Protein AF-A0A957RTG7-F1 (afdb_monomer_lite)

Secondary structure (DSSP, 8-state):
---HHHHHHHHHHHHHHHHHHHHHHHHHHHHHHHHHTTEEE-S-HHHHHHHHHHHHHHHHTEEE-SS-EEETT-BGGGHHHHHHHHHHH-HHHHHHHHHHHHHHHHHTTT---SB--SSTT--PPPPHHHHHHHHHHHHHHHHHHHHHS---HHHHHHHHHHHHHHHHHHHHHHHH-GGGGGSHHHHHHHHHHHHHHHHHHHHTT-HHHHHHHHHHHHHTTSSPPPPPPP-STTHHHHHTEE--SSSSSEESSHHHHHHHHHHIIIIII-EEE-SS-EEE-----TT---EEEEEEEEETTEEEEEEE-SS-EEESS--B-SS-EEE-SEEEEEEE-SS-EEEEEEEEEEETTEEEEEEE-PPPPP--

Foldseek 3Di:
DPDPVVVVVVVVVVVVVVVVVVVVVVVVVVVVLQLQFFQKFFLAPLLSVLLSLLSVVLVVQWDAAPLWIAGVQQFLLLLLLSLLSCLFRPNVNNLRSLLSLLVLLLVQLQQAARGRDRDPPPRDRHDPVSLLVNLLSSLVSVLVSVFFAPDDLVSLVSRLSSLCSSLVVLVVCCVPPVVVLVPLVSLLSSLSSLCSSLSSCVVNVNNPSNVVSPVSSCVSPHDHDPPDAQPLVPLCVQQQWDQDDVHRTDHPDSSSSSSSSSSCVCAQQVWGCNPVAIETEGDHDPPTQKMKTGQGDNHPPDTKIWIGNNQEIEICDDHDYPGHYDHAVDWDWDQDDPPTDFTKIWGWHDDPPDIDIDIHTDNHDDDD

Sequence (368 aa):
TVSDVGEQMAWNTFLSLRDVEQMFDVSTRNWERRLHAGRLWTPDPAFNLAVEQARLAAIRHTQRLRTGTAPSDRRVERIPALVDVWDSLDPVQSRNLLAHLRRVAEATEGRLPAVLPAFPGSVEGGSNDDLLGGSTLYLHALLAHVSRHRTTDDLLAEHMPGVRACADALVHLRATQPARLADGAVAARLAQAMSDAAQIAARAGDAVNAARWESEAAYLGGPPAPPSPFDLLRWERASGWEVGSERPYRFADDWQGMRLAGAALWQGVGLVDLGDRIAVEPAWPQAWSWWALLGAALTEMRFLSLVWDGRTLHTTRPVTSSLPVQVHKRIQLLHIGEFDFNPVFEMISESGDSSETVRFQPEFQQSS

Structure (mmCIF, N/CA/C/O backbone):
data_AF-A0A957RTG7-F1
#
_entry.id   AF-A0A957RTG7-F1
#
loop_
_atom_site.group_PDB
_atom_site.id
_atom_site.type_symbol
_atom_site.label_atom_id
_atom_site.label_alt_id
_atom_site.label_comp_id
_atom_site.label_asym_id
_atom_site.label_entity_id
_atom_site.label_seq_id
_atom_site.pdbx_PDB_ins_code
_atom_site.Cartn_x
_atom_site.Cartn_y
_atom_site.Cartn_z
_atom_site.occupancy
_atom_site.B_iso_or_equiv
_atom_site.auth_seq_id
_atom_site.auth_comp_id
_atom_site.auth_asym_id
_atom_site.auth_atom_id
_atom_site.pdbx_PDB_model_num
ATOM 1 N N . THR A 1 1 ? 11.367 61.104 19.741 1.00 48.50 1 THR A N 1
ATOM 2 C CA . THR A 1 1 ? 11.507 60.533 18.388 1.00 48.50 1 THR A CA 1
ATOM 3 C C . THR A 1 1 ? 11.747 59.050 18.541 1.00 48.50 1 THR A C 1
ATOM 5 O O . THR A 1 1 ? 12.846 58.645 18.896 1.00 48.50 1 THR A O 1
ATOM 8 N N . VAL A 1 2 ? 10.688 58.249 18.411 1.00 47.53 2 VAL A N 1
ATOM 9 C CA . VAL A 1 2 ? 10.830 56.792 18.280 1.00 47.53 2 VAL A CA 1
ATOM 10 C C . VAL A 1 2 ? 11.463 56.559 16.909 1.00 47.53 2 VAL A C 1
ATOM 12 O O . VAL A 1 2 ? 11.069 57.200 15.940 1.00 47.53 2 VAL A O 1
ATOM 15 N N . SER A 1 3 ? 12.537 55.777 16.861 1.00 49.56 3 SER A N 1
ATOM 16 C CA . SER A 1 3 ? 13.264 55.502 15.622 1.00 49.56 3 SER A CA 1
ATOM 17 C C . SER A 1 3 ? 12.426 54.573 14.745 1.00 49.56 3 SER A C 1
ATOM 19 O O . SER A 1 3 ? 12.149 53.451 15.171 1.00 49.56 3 SER A O 1
ATOM 21 N N . ASP A 1 4 ? 12.092 55.004 13.524 1.00 54.31 4 ASP A N 1
ATOM 22 C CA . ASP A 1 4 ? 11.408 54.185 12.506 1.00 54.31 4 ASP A CA 1
ATOM 23 C C . ASP A 1 4 ? 12.113 52.831 12.284 1.00 54.31 4 ASP A C 1
ATOM 25 O O . ASP A 1 4 ? 11.476 51.820 12.001 1.00 54.31 4 ASP A O 1
ATOM 29 N N . VAL A 1 5 ? 13.436 52.776 12.489 1.00 54.44 5 VAL A N 1
ATOM 30 C CA . VAL A 1 5 ? 14.241 51.547 12.384 1.00 54.44 5 VAL A CA 1
ATOM 31 C C . VAL A 1 5 ? 13.983 50.591 13.556 1.00 54.44 5 VAL A C 1
ATOM 33 O O . VAL A 1 5 ? 13.950 49.376 13.369 1.00 54.44 5 VAL A O 1
ATOM 36 N N . GLY A 1 6 ? 13.777 51.120 14.766 1.00 47.44 6 GLY A N 1
ATOM 37 C CA . GLY A 1 6 ? 13.452 50.317 15.950 1.00 47.44 6 GLY A CA 1
ATOM 38 C C . GLY A 1 6 ? 12.045 49.726 15.879 1.00 47.44 6 GLY A C 1
ATOM 39 O O . GLY A 1 6 ? 11.841 48.573 16.254 1.00 47.44 6 GLY A O 1
ATOM 40 N N . GLU A 1 7 ? 11.096 50.481 15.324 1.00 54.41 7 GLU A N 1
ATOM 41 C CA . GLU A 1 7 ? 9.735 50.004 15.080 1.00 54.41 7 GLU A CA 1
ATOM 42 C C . GLU A 1 7 ? 9.714 48.936 13.972 1.00 54.41 7 GLU A C 1
ATOM 44 O O . GLU A 1 7 ? 9.143 47.864 14.164 1.00 54.41 7 GLU A O 1
ATOM 49 N N . GLN A 1 8 ? 10.442 49.140 12.867 1.00 52.44 8 GLN A N 1
ATOM 50 C CA . GLN A 1 8 ? 10.591 48.132 11.807 1.00 52.44 8 GLN A CA 1
ATOM 51 C C . GLN A 1 8 ? 11.283 46.843 12.285 1.00 52.44 8 GLN A C 1
ATOM 53 O O . GLN A 1 8 ? 10.873 45.749 11.894 1.00 52.44 8 GLN A O 1
ATOM 58 N N . MET A 1 9 ? 12.300 46.925 13.151 1.00 51.53 9 MET A N 1
ATOM 59 C CA . MET A 1 9 ? 12.938 45.731 13.725 1.00 51.53 9 MET A CA 1
ATOM 60 C C . MET A 1 9 ? 12.027 44.983 14.705 1.00 51.53 9 MET A C 1
ATOM 62 O O . MET A 1 9 ? 12.006 43.750 14.690 1.00 51.53 9 MET A O 1
ATOM 66 N N . ALA A 1 10 ? 11.244 45.698 15.515 1.00 56.34 10 ALA A N 1
ATOM 67 C CA . ALA A 1 10 ? 10.248 45.087 16.393 1.00 56.34 10 ALA A CA 1
ATOM 68 C C . ALA A 1 10 ? 9.138 44.392 15.586 1.00 56.34 10 ALA A C 1
ATOM 70 O O . ALA A 1 10 ? 8.776 43.260 15.902 1.00 56.34 10 ALA A O 1
ATOM 71 N N . TRP A 1 11 ? 8.673 45.005 14.491 1.00 53.19 11 TRP A N 1
ATOM 72 C CA . TRP A 1 11 ? 7.710 44.396 13.569 1.00 53.19 11 TRP A CA 1
ATOM 73 C C . TRP A 1 11 ? 8.267 43.164 12.851 1.00 53.19 11 TRP A C 1
ATOM 75 O O . TRP A 1 11 ? 7.588 42.143 12.801 1.00 53.19 11 TRP A O 1
ATOM 85 N N . ASN A 1 12 ? 9.509 43.198 12.361 1.00 51.62 12 ASN A N 1
ATOM 86 C CA . ASN A 1 12 ? 10.142 42.025 11.743 1.00 51.62 12 ASN A CA 1
ATOM 87 C C . ASN A 1 12 ? 10.356 40.880 12.750 1.00 51.62 12 ASN A C 1
ATOM 89 O O . ASN A 1 12 ? 10.186 39.706 12.416 1.00 51.62 12 ASN A O 1
ATOM 93 N N . THR A 1 13 ? 10.673 41.207 14.004 1.00 60.81 13 THR A N 1
ATOM 94 C CA . THR A 1 13 ? 10.805 40.215 15.083 1.00 60.81 13 THR A CA 1
ATOM 95 C C . THR A 1 13 ? 9.443 39.623 15.453 1.00 60.81 13 THR A C 1
ATOM 97 O O . THR A 1 13 ? 9.312 38.412 15.575 1.00 60.81 13 THR A O 1
ATOM 100 N N . PHE A 1 14 ? 8.399 40.446 15.547 1.00 54.72 14 PHE A N 1
ATOM 101 C CA . PHE A 1 14 ? 7.033 39.988 15.801 1.00 54.72 14 PHE A CA 1
ATOM 102 C C . PHE A 1 14 ? 6.485 39.110 14.665 1.00 54.72 14 PHE A C 1
ATOM 104 O O . PHE A 1 14 ? 5.896 38.063 14.924 1.00 54.72 14 PHE A O 1
ATOM 111 N N . LEU A 1 15 ? 6.716 39.495 13.405 1.00 55.25 15 LEU A N 1
ATOM 112 C CA . LEU A 1 15 ? 6.311 38.703 12.242 1.00 55.25 15 LEU A CA 1
ATOM 113 C C . LEU A 1 15 ? 7.056 37.367 12.183 1.00 55.25 15 LEU A C 1
ATOM 115 O O . LEU A 1 15 ? 6.416 36.340 12.002 1.00 55.25 15 LEU A O 1
ATOM 119 N N . SER A 1 16 ? 8.371 37.354 12.426 1.00 57.84 16 SER A N 1
ATOM 120 C CA . SER A 1 16 ? 9.136 36.099 12.470 1.00 57.84 16 SER A CA 1
ATOM 121 C C . SER A 1 16 ? 8.720 35.181 13.624 1.00 57.84 16 SER A C 1
ATOM 123 O O . SER A 1 16 ? 8.632 33.976 13.419 1.00 57.84 16 SER A O 1
ATOM 125 N N . LEU A 1 17 ? 8.394 35.717 14.807 1.00 64.75 17 LEU A N 1
ATOM 126 C CA . LEU A 1 17 ? 7.860 34.925 15.922 1.00 64.75 17 LEU A CA 1
ATOM 127 C C . LEU A 1 17 ? 6.485 34.334 15.595 1.00 64.75 17 LEU A C 1
ATOM 129 O O . LEU A 1 17 ? 6.271 33.146 15.818 1.00 64.75 17 LEU A O 1
ATOM 133 N N . ARG A 1 18 ? 5.588 35.123 14.994 1.00 63.25 18 ARG A N 1
ATOM 134 C CA . ARG A 1 18 ? 4.274 34.642 14.550 1.00 63.25 18 ARG A CA 1
ATOM 135 C C . ARG A 1 18 ? 4.393 33.575 13.461 1.00 63.25 18 ARG A C 1
ATOM 137 O O . ARG A 1 18 ? 3.649 32.600 13.482 1.00 63.25 18 ARG A O 1
ATOM 144 N N . ASP A 1 19 ? 5.326 33.738 12.527 1.00 66.00 19 ASP A N 1
ATOM 145 C CA . ASP A 1 19 ? 5.587 32.747 11.482 1.00 66.00 19 ASP A CA 1
ATOM 146 C C . ASP A 1 19 ? 6.160 31.452 12.083 1.00 66.00 19 ASP A C 1
ATOM 148 O O . ASP A 1 19 ? 5.764 3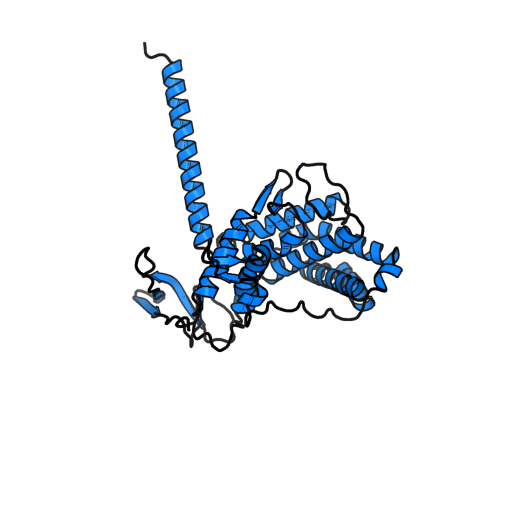0.360 11.676 1.00 66.00 19 ASP A O 1
ATOM 152 N N . VAL A 1 20 ? 7.034 31.549 13.094 1.00 69.25 20 VAL A N 1
ATOM 153 C CA . VAL A 1 20 ? 7.561 30.393 13.840 1.00 69.25 20 VAL A CA 1
ATOM 154 C C . VAL A 1 20 ? 6.456 29.683 14.624 1.00 69.25 20 VAL A C 1
ATOM 156 O O . VAL A 1 20 ? 6.368 28.460 14.544 1.00 69.25 20 VAL A O 1
ATOM 159 N N . GLU A 1 21 ? 5.591 30.412 15.330 1.00 68.19 21 GLU A N 1
ATOM 160 C CA . GLU A 1 21 ? 4.429 29.846 16.031 1.00 68.19 21 GLU A CA 1
ATOM 161 C C . GLU A 1 21 ? 3.469 29.171 15.050 1.00 68.19 21 GLU A C 1
ATOM 163 O O . GLU A 1 21 ? 3.080 28.024 15.250 1.00 68.19 21 GLU A O 1
ATOM 168 N N . GLN A 1 22 ? 3.161 29.817 13.923 1.00 64.81 22 GLN A N 1
ATOM 169 C CA . GLN A 1 22 ? 2.310 29.232 12.893 1.00 64.81 22 GLN A CA 1
ATOM 170 C C . GLN A 1 22 ? 2.936 27.964 12.294 1.00 64.81 22 GLN A C 1
ATOM 172 O O . GLN A 1 22 ? 2.234 26.973 12.079 1.00 64.81 22 GLN A O 1
ATOM 177 N N . MET A 1 23 ? 4.247 27.961 12.036 1.00 63.00 23 MET A N 1
ATOM 178 C CA . MET A 1 23 ? 4.965 26.768 11.580 1.00 63.00 23 MET A CA 1
ATOM 179 C C . MET A 1 23 ? 4.962 25.663 12.639 1.00 63.00 23 MET A C 1
ATOM 181 O O . MET A 1 23 ? 4.784 24.494 12.287 1.00 63.00 23 MET A O 1
ATOM 185 N N . PHE A 1 24 ? 5.115 26.013 13.916 1.00 68.19 24 PHE A N 1
ATOM 186 C CA . PHE A 1 24 ? 5.046 25.073 15.028 1.00 68.19 24 PHE A CA 1
ATOM 187 C C . PHE A 1 24 ? 3.646 24.463 15.155 1.00 68.19 24 PHE A C 1
ATOM 189 O O . PHE A 1 24 ? 3.519 23.244 15.146 1.00 68.19 24 PHE A O 1
ATOM 196 N N . ASP A 1 25 ? 2.587 25.269 15.139 1.00 72.50 25 ASP A N 1
ATOM 197 C CA . ASP A 1 25 ? 1.198 24.802 15.206 1.00 72.50 25 ASP A CA 1
ATOM 198 C C . ASP A 1 25 ? 0.808 23.939 14.006 1.00 72.50 25 ASP A C 1
ATOM 200 O O . ASP A 1 25 ? 0.036 22.981 14.121 1.00 72.50 25 ASP A O 1
ATOM 204 N N . VAL A 1 26 ? 1.303 24.276 12.813 1.00 73.19 26 VAL A N 1
ATOM 205 C CA . VAL A 1 26 ? 1.131 23.438 11.621 1.00 73.19 26 VAL A CA 1
ATOM 206 C C . VAL A 1 26 ? 1.888 22.120 11.787 1.00 73.19 26 VAL A C 1
ATOM 208 O O . VAL A 1 26 ? 1.340 21.067 11.466 1.00 73.19 26 VAL A O 1
ATOM 211 N N . SER A 1 27 ? 3.113 22.151 12.316 1.00 70.38 27 SER A N 1
ATOM 212 C CA . SER A 1 27 ? 3.910 20.953 12.592 1.00 70.38 27 SER A CA 1
ATOM 213 C C . SER A 1 27 ? 3.219 20.038 13.604 1.00 70.38 27 SER A C 1
ATOM 215 O O . SER A 1 27 ? 3.009 18.863 13.308 1.00 70.38 27 SER A O 1
ATOM 217 N N . THR A 1 28 ? 2.783 20.577 14.743 1.00 74.06 28 THR A N 1
ATOM 218 C CA . THR A 1 28 ? 2.097 19.837 15.809 1.00 74.06 28 THR A CA 1
ATOM 219 C C . THR A 1 28 ? 0.814 19.197 15.295 1.00 74.06 28 THR A C 1
ATOM 221 O O . THR A 1 28 ? 0.655 17.985 15.410 1.00 74.06 28 THR A O 1
ATOM 224 N N . ARG A 1 29 ? -0.050 19.951 14.600 1.00 74.00 29 ARG A N 1
ATOM 225 C CA . ARG A 1 29 ? -1.284 19.396 14.011 1.00 74.00 29 ARG A CA 1
ATOM 226 C C . ARG A 1 29 ? -1.012 18.323 12.959 1.00 74.00 29 ARG A C 1
ATOM 228 O O . ARG A 1 29 ? -1.763 17.353 12.858 1.00 74.00 29 ARG A O 1
ATOM 235 N N . ASN A 1 30 ? 0.043 18.480 12.158 1.00 72.62 30 ASN A N 1
ATOM 236 C CA . ASN A 1 30 ? 0.437 17.467 11.180 1.00 72.62 30 ASN A CA 1
ATOM 237 C C . ASN A 1 30 ? 0.950 16.194 11.864 1.00 72.62 30 ASN A C 1
ATOM 239 O O . ASN A 1 30 ? 0.642 15.095 11.402 1.00 72.62 30 ASN A O 1
ATOM 243 N N . TRP A 1 31 ? 1.700 16.330 12.959 1.00 75.94 31 TRP A N 1
ATOM 244 C CA . TRP A 1 31 ? 2.147 15.207 13.778 1.00 75.94 31 TRP A CA 1
ATOM 245 C C . TRP A 1 31 ? 0.980 14.497 14.451 1.00 75.94 31 TRP A C 1
ATOM 247 O O . TRP A 1 31 ? 0.836 13.295 14.259 1.00 75.94 31 TRP A O 1
ATOM 257 N N . GLU A 1 32 ? 0.105 15.219 15.147 1.00 75.81 32 GLU A N 1
ATOM 258 C CA . GLU A 1 32 ? -1.099 14.656 15.769 1.00 75.81 32 GLU A CA 1
ATOM 259 C C . GLU A 1 32 ? -1.949 13.902 14.746 1.00 75.81 32 GLU A C 1
ATOM 261 O O . GLU A 1 32 ? -2.305 12.742 14.962 1.00 75.81 32 GLU A O 1
ATOM 266 N N . ARG A 1 33 ? -2.206 14.511 13.580 1.00 76.31 33 ARG A N 1
ATOM 267 C CA . ARG A 1 33 ? -2.955 13.857 12.501 1.00 76.31 33 ARG A CA 1
ATOM 268 C C . ARG A 1 33 ? -2.296 12.549 12.070 1.00 76.31 33 ARG A C 1
ATOM 270 O O . ARG A 1 33 ? -2.986 11.544 11.958 1.00 76.31 33 ARG A O 1
ATOM 277 N N . ARG A 1 34 ? -0.981 12.545 11.833 1.00 74.25 34 ARG A N 1
ATOM 278 C CA . ARG A 1 34 ? -0.250 11.351 11.374 1.00 74.25 34 ARG A CA 1
ATOM 279 C C . ARG A 1 34 ? -0.175 10.261 12.437 1.00 74.25 34 ARG A C 1
ATOM 281 O O . ARG A 1 34 ? -0.292 9.089 12.100 1.00 74.25 34 ARG A O 1
ATOM 288 N N . LEU A 1 35 ? -0.003 10.636 13.702 1.00 76.31 35 LEU A N 1
ATOM 289 C CA . LEU A 1 35 ? 0.048 9.693 14.818 1.00 76.31 35 LEU A CA 1
ATOM 290 C C . LEU A 1 35 ? -1.313 9.019 15.032 1.00 76.31 35 LEU A C 1
ATOM 292 O O . LEU A 1 35 ? -1.373 7.807 15.249 1.00 76.31 35 LEU A O 1
ATOM 296 N N . HIS A 1 36 ? -2.407 9.773 14.900 1.00 78.56 36 HIS A N 1
ATOM 297 C CA . HIS A 1 36 ? -3.762 9.253 15.088 1.00 78.56 36 HIS A CA 1
ATOM 298 C C . HIS A 1 36 ? -4.361 8.559 13.855 1.00 78.56 36 HIS A C 1
ATOM 300 O O . HIS A 1 36 ? -5.269 7.746 14.020 1.00 78.56 36 HIS A O 1
ATOM 306 N N . ALA A 1 37 ? -3.879 8.843 12.641 1.00 82.19 37 ALA A N 1
ATOM 307 C CA . ALA A 1 37 ? -4.421 8.268 11.408 1.00 82.19 37 ALA A CA 1
ATOM 308 C C . ALA A 1 37 ? -3.991 6.811 11.193 1.00 82.19 37 ALA A C 1
ATOM 310 O O . ALA A 1 37 ? -2.802 6.519 11.118 1.00 82.19 37 ALA A O 1
ATOM 311 N N . GLY A 1 38 ? -4.950 5.903 11.029 1.00 83.81 38 GLY A N 1
ATOM 312 C CA . GLY A 1 38 ? -4.685 4.493 10.735 1.00 83.81 38 GLY A CA 1
ATOM 313 C C . GLY A 1 38 ? -4.087 3.724 11.914 1.00 83.81 38 GLY A C 1
ATOM 314 O O . GLY A 1 38 ? -3.289 2.814 11.706 1.00 83.81 38 GLY A O 1
ATOM 315 N N . ARG A 1 39 ? -4.435 4.095 13.153 1.00 89.00 39 ARG A N 1
ATOM 316 C CA . ARG A 1 39 ? -3.932 3.412 14.353 1.00 89.00 39 ARG A CA 1
ATOM 317 C C . ARG A 1 39 ? -4.592 2.045 14.496 1.00 89.00 39 ARG A C 1
ATOM 319 O O . ARG A 1 39 ? -5.820 1.968 14.576 1.00 89.00 39 ARG A O 1
ATOM 326 N N . LEU A 1 40 ? -3.779 0.996 14.549 1.00 91.69 40 LEU A N 1
ATOM 327 C CA . LEU A 1 40 ? -4.236 -0.382 14.688 1.00 91.69 40 LEU A CA 1
ATOM 328 C C . LEU A 1 40 ? -4.103 -0.848 16.139 1.00 91.69 40 LEU A C 1
ATOM 330 O O . LEU A 1 40 ? -3.107 -0.584 16.808 1.00 91.69 40 LEU A O 1
ATOM 334 N N . TRP A 1 41 ? -5.117 -1.565 16.596 1.00 92.88 41 TRP A N 1
ATOM 335 C CA . TRP A 1 41 ? -5.198 -2.176 17.909 1.00 92.88 41 TRP A CA 1
ATOM 336 C C . TRP A 1 41 ? -5.599 -3.631 17.759 1.00 92.88 41 TRP A C 1
ATOM 338 O O . TRP A 1 41 ? -6.564 -3.951 17.069 1.00 92.88 41 TRP A O 1
ATOM 348 N N . THR A 1 42 ? -4.859 -4.501 18.422 1.00 93.38 42 THR A N 1
ATOM 349 C CA . THR A 1 42 ? -5.054 -5.949 18.416 1.00 93.38 42 THR A CA 1
ATOM 350 C C . THR A 1 42 ? -4.925 -6.481 19.845 1.00 93.38 42 THR A C 1
ATOM 352 O O . THR A 1 42 ? -4.449 -5.751 20.726 1.00 93.38 42 THR A O 1
ATOM 355 N N . PRO A 1 43 ? -5.300 -7.745 20.101 1.00 92.44 43 PRO A N 1
ATOM 356 C CA . PRO A 1 43 ? -5.177 -8.341 21.422 1.00 92.44 43 PRO A CA 1
ATOM 357 C C . PRO A 1 43 ? -3.717 -8.541 21.846 1.00 92.44 43 PRO A C 1
ATOM 359 O O . PRO A 1 43 ? -3.482 -8.702 23.037 1.00 92.44 43 PRO A O 1
ATOM 362 N N . ASP A 1 44 ? -2.757 -8.521 20.912 1.00 91.06 44 ASP A N 1
ATOM 363 C CA . ASP A 1 44 ? -1.319 -8.673 21.161 1.00 91.06 44 ASP A CA 1
ATOM 364 C C . ASP A 1 44 ? -0.653 -7.287 21.356 1.00 91.06 44 ASP A C 1
ATOM 366 O O . ASP A 1 44 ? -0.499 -6.517 20.397 1.00 91.06 44 ASP A O 1
ATOM 370 N N . PRO A 1 45 ? -0.238 -6.924 22.589 1.00 88.06 45 PRO A N 1
ATOM 371 C CA . PRO A 1 45 ? 0.401 -5.636 22.851 1.00 88.06 45 PRO A CA 1
ATOM 372 C C . PRO A 1 45 ? 1.759 -5.471 22.156 1.00 88.06 45 PRO A C 1
ATOM 374 O O . PRO A 1 45 ? 2.109 -4.351 21.775 1.00 88.06 45 PRO A O 1
ATOM 377 N N . ALA A 1 46 ? 2.519 -6.558 21.981 1.00 89.75 46 ALA A N 1
ATOM 378 C CA . ALA A 1 46 ? 3.818 -6.515 21.317 1.00 89.75 46 ALA A CA 1
ATOM 379 C C . ALA A 1 46 ? 3.642 -6.226 19.823 1.00 89.75 46 ALA A C 1
ATOM 381 O O . ALA A 1 46 ? 4.351 -5.376 19.280 1.00 89.75 46 ALA A O 1
ATOM 382 N N . PHE A 1 47 ? 2.637 -6.841 19.193 1.00 92.25 47 PHE A N 1
ATOM 383 C CA . PHE A 1 47 ? 2.264 -6.544 17.810 1.00 92.25 47 PHE A CA 1
ATOM 384 C C . PHE A 1 47 ? 1.860 -5.077 17.635 1.00 92.25 47 PHE A C 1
ATOM 386 O O . PHE A 1 47 ? 2.350 -4.399 16.730 1.00 92.25 47 PHE A O 1
ATOM 393 N N . ASN A 1 48 ? 1.012 -4.555 18.531 1.00 90.88 48 ASN A N 1
ATOM 394 C CA . ASN A 1 48 ? 0.593 -3.150 18.499 1.00 90.88 48 ASN A CA 1
ATOM 395 C C . ASN A 1 48 ? 1.804 -2.211 18.573 1.00 90.88 48 ASN A C 1
ATOM 397 O O . ASN A 1 48 ? 1.932 -1.288 17.769 1.00 90.88 48 ASN A O 1
ATOM 401 N N . LEU A 1 49 ? 2.723 -2.469 19.508 1.00 90.62 49 LEU A N 1
ATOM 402 C CA . LEU A 1 49 ? 3.939 -1.676 19.660 1.00 90.62 49 LEU A CA 1
ATOM 403 C C . LEU A 1 49 ? 4.832 -1.750 18.414 1.00 90.62 49 LEU A C 1
ATOM 405 O O . LEU A 1 49 ? 5.356 -0.721 17.981 1.00 90.62 49 LEU A O 1
ATOM 409 N N . ALA A 1 50 ? 4.989 -2.935 17.823 1.00 93.69 50 ALA A N 1
ATOM 410 C CA . ALA A 1 50 ? 5.779 -3.130 16.615 1.00 93.69 50 ALA A CA 1
ATOM 411 C C . ALA A 1 50 ? 5.205 -2.343 15.427 1.00 93.69 50 ALA A C 1
ATOM 413 O O . ALA A 1 50 ? 5.934 -1.592 14.772 1.00 93.69 50 ALA A O 1
ATOM 414 N N . VAL A 1 51 ? 3.894 -2.437 15.181 1.00 93.50 51 VAL A N 1
ATOM 415 C CA . VAL A 1 51 ? 3.222 -1.687 14.107 1.00 93.50 51 VAL A CA 1
ATOM 416 C C . VAL A 1 51 ? 3.364 -0.177 14.313 1.00 93.50 51 VAL A C 1
ATOM 418 O O . VAL A 1 51 ? 3.693 0.540 13.366 1.00 93.50 51 VAL A O 1
ATOM 421 N N . GLU A 1 52 ? 3.200 0.325 15.539 1.00 90.69 52 GLU A N 1
ATOM 422 C CA . GLU A 1 52 ? 3.398 1.749 15.837 1.00 90.69 52 GLU A CA 1
ATOM 423 C C . GLU A 1 52 ? 4.851 2.201 15.613 1.00 90.69 52 GLU A C 1
ATOM 425 O O . GLU A 1 52 ? 5.090 3.234 14.982 1.00 90.69 52 GLU A O 1
ATOM 430 N N . GLN A 1 53 ? 5.841 1.417 16.056 1.00 91.62 53 GLN A N 1
ATOM 431 C CA . GLN A 1 53 ? 7.258 1.717 15.810 1.00 91.62 53 GLN A CA 1
ATOM 432 C C . GLN A 1 53 ? 7.583 1.758 14.314 1.00 91.62 53 GLN A C 1
ATOM 434 O O . GLN A 1 53 ? 8.309 2.649 13.864 1.00 91.62 53 GLN A O 1
ATOM 439 N N . ALA A 1 54 ? 7.014 0.841 13.534 1.00 93.31 54 ALA A N 1
ATOM 440 C CA . ALA A 1 54 ? 7.171 0.795 12.087 1.00 93.31 54 ALA A CA 1
ATOM 441 C C . ALA A 1 54 ? 6.530 2.001 11.380 1.00 93.31 54 ALA A C 1
ATOM 443 O O . ALA A 1 54 ? 7.147 2.595 10.492 1.00 93.31 54 ALA A O 1
ATOM 444 N N . ARG A 1 55 ? 5.329 2.421 11.805 1.00 92.25 55 ARG A N 1
ATOM 445 C CA . ARG A 1 55 ? 4.674 3.648 11.311 1.00 92.25 55 ARG A CA 1
ATOM 446 C C . ARG A 1 55 ? 5.546 4.877 11.581 1.00 92.25 55 ARG A C 1
ATOM 448 O O . ARG A 1 55 ? 5.779 5.682 10.679 1.00 92.25 55 ARG A O 1
ATOM 455 N N . LEU A 1 56 ? 6.104 4.995 12.788 1.00 90.56 56 LEU A N 1
ATOM 456 C CA . LEU A 1 56 ? 7.043 6.069 13.133 1.00 90.56 56 LEU A CA 1
ATOM 457 C C . LEU A 1 56 ? 8.336 6.003 12.309 1.00 90.56 56 LEU A C 1
ATOM 459 O O . LEU A 1 56 ? 8.857 7.043 11.897 1.00 90.56 56 LEU A O 1
ATOM 463 N N . ALA A 1 57 ? 8.855 4.801 12.050 1.00 92.31 57 ALA A N 1
ATOM 464 C CA . ALA A 1 57 ? 10.022 4.610 11.199 1.00 92.31 57 ALA A CA 1
ATOM 465 C C . ALA A 1 57 ? 9.752 5.108 9.772 1.00 92.31 57 ALA A C 1
ATOM 467 O O . ALA A 1 57 ? 10.576 5.848 9.240 1.00 92.31 57 ALA A O 1
ATOM 468 N N . ALA A 1 58 ? 8.591 4.807 9.180 1.00 93.12 58 ALA A N 1
ATOM 469 C CA . ALA A 1 58 ? 8.231 5.291 7.842 1.00 93.12 58 ALA A CA 1
ATOM 470 C C . ALA A 1 58 ? 8.249 6.827 7.748 1.00 93.12 58 ALA A C 1
ATOM 472 O O . ALA A 1 58 ? 8.766 7.385 6.775 1.00 93.12 58 ALA A O 1
ATOM 473 N N . ILE A 1 59 ? 7.772 7.520 8.791 1.00 90.88 59 ILE A N 1
ATOM 474 C CA . ILE A 1 59 ? 7.839 8.987 8.871 1.00 90.88 59 ILE A CA 1
ATOM 475 C C . ILE A 1 59 ? 9.298 9.465 8.880 1.00 90.88 59 ILE A C 1
ATOM 477 O O . ILE A 1 59 ? 9.645 10.371 8.124 1.00 90.88 59 ILE A O 1
ATOM 481 N N . ARG A 1 60 ? 10.164 8.844 9.692 1.00 91.44 60 ARG A N 1
ATOM 482 C CA . ARG A 1 60 ? 11.596 9.198 9.786 1.00 91.44 60 ARG A CA 1
ATOM 483 C C . ARG A 1 60 ? 12.380 8.891 8.508 1.00 91.44 60 ARG A C 1
ATOM 485 O O . ARG A 1 60 ? 13.319 9.609 8.181 1.00 91.44 60 ARG A O 1
ATOM 492 N N . HIS A 1 61 ? 11.994 7.841 7.791 1.00 94.75 61 HIS A N 1
ATOM 493 C CA . HIS A 1 61 ? 12.672 7.365 6.588 1.00 94.75 61 HIS A CA 1
ATOM 494 C C . HIS A 1 61 ? 12.148 7.979 5.288 1.00 94.75 61 HIS A C 1
ATOM 496 O O . HIS A 1 61 ? 12.563 7.567 4.206 1.00 94.75 61 HIS A O 1
ATOM 502 N N . THR A 1 62 ? 11.285 8.991 5.374 1.00 94.31 62 THR A N 1
ATOM 503 C CA . THR A 1 62 ? 10.779 9.730 4.215 1.00 94.31 62 THR A CA 1
ATOM 504 C C . THR A 1 62 ? 11.343 11.146 4.210 1.00 94.31 62 THR A C 1
ATOM 506 O O . THR A 1 62 ? 11.252 11.867 5.199 1.00 94.31 62 THR A O 1
ATOM 509 N N . GLN A 1 63 ? 11.899 11.571 3.077 1.00 93.69 63 GLN A N 1
ATOM 510 C CA . GLN A 1 63 ? 12.442 12.916 2.888 1.00 93.69 63 GLN A CA 1
ATOM 511 C C . GLN A 1 63 ? 11.883 13.582 1.631 1.00 93.69 63 GLN A C 1
ATOM 513 O O . GLN A 1 63 ? 11.468 12.920 0.678 1.00 93.69 63 GLN A O 1
ATOM 518 N N . ARG A 1 64 ? 11.918 14.917 1.607 1.00 92.75 64 ARG A N 1
ATOM 519 C CA . ARG A 1 64 ? 11.550 15.722 0.439 1.00 92.75 64 ARG A CA 1
ATOM 520 C C . ARG A 1 64 ? 12.806 16.285 -0.218 1.00 92.75 64 ARG A C 1
ATOM 522 O O . ARG A 1 64 ? 13.486 17.127 0.359 1.00 92.75 64 ARG A O 1
ATOM 529 N N . LEU A 1 65 ? 13.089 15.835 -1.435 1.00 90.88 65 LEU A N 1
ATOM 530 C CA . LEU A 1 65 ? 14.157 16.356 -2.284 1.00 90.88 65 LEU A CA 1
ATOM 531 C C . LEU A 1 65 ? 13.605 17.417 -3.243 1.00 90.88 65 LEU A C 1
ATOM 533 O O . LEU A 1 65 ? 12.393 17.561 -3.414 1.00 90.88 65 LEU A O 1
ATOM 537 N N . ARG A 1 66 ? 14.506 18.121 -3.939 1.00 87.88 66 ARG A N 1
ATOM 538 C CA . ARG A 1 66 ? 14.125 19.014 -5.050 1.00 87.88 66 ARG A CA 1
ATOM 539 C C . ARG A 1 66 ? 13.494 18.253 -6.223 1.00 87.88 66 ARG A C 1
ATOM 541 O O . ARG A 1 66 ? 12.701 18.824 -6.959 1.00 87.88 66 ARG A O 1
ATOM 548 N N . THR A 1 67 ? 13.851 16.983 -6.386 1.00 88.19 67 THR A N 1
ATOM 549 C CA . THR A 1 67 ? 13.368 16.068 -7.435 1.00 88.19 67 THR A CA 1
ATOM 550 C C . THR A 1 67 ? 12.029 15.399 -7.078 1.00 88.19 67 THR A C 1
ATOM 552 O O . THR A 1 67 ? 11.239 15.034 -7.958 1.00 88.19 67 THR A O 1
ATOM 555 N N . GLY A 1 68 ? 11.709 15.309 -5.785 1.00 92.19 68 GLY A N 1
ATOM 556 C CA . GLY A 1 68 ? 10.467 14.734 -5.275 1.00 92.19 68 GLY A CA 1
ATOM 557 C C . GLY A 1 68 ? 10.632 14.095 -3.898 1.00 92.19 68 GLY A C 1
ATOM 558 O O . GLY A 1 68 ? 11.688 14.188 -3.273 1.00 92.19 68 GLY A O 1
ATOM 559 N N . THR A 1 69 ? 9.581 13.437 -3.416 1.00 95.19 69 THR A N 1
ATOM 560 C CA . THR A 1 69 ? 9.639 12.648 -2.176 1.00 95.19 69 THR A CA 1
ATOM 561 C C . THR A 1 69 ? 10.445 11.371 -2.410 1.00 95.19 69 THR A C 1
ATOM 563 O O . THR A 1 69 ? 10.328 10.746 -3.462 1.00 95.19 69 THR A O 1
ATOM 566 N N . ALA A 1 70 ? 11.290 10.988 -1.456 1.00 95.62 70 ALA A N 1
ATOM 567 C CA . ALA A 1 70 ? 12.162 9.822 -1.562 1.00 95.62 70 ALA A CA 1
ATOM 568 C C . ALA A 1 70 ? 12.399 9.168 -0.186 1.00 95.62 70 ALA A C 1
ATOM 570 O O . ALA A 1 70 ? 12.212 9.826 0.841 1.00 95.62 70 ALA A O 1
ATOM 571 N N . PRO A 1 71 ? 12.871 7.910 -0.147 1.00 95.88 71 PRO A N 1
ATOM 572 C CA . PRO A 1 71 ? 13.449 7.315 1.049 1.00 95.88 71 PRO A CA 1
ATOM 573 C C . PRO A 1 71 ? 14.647 8.141 1.527 1.00 95.88 71 PRO A C 1
ATOM 575 O O . PRO A 1 71 ? 15.331 8.770 0.712 1.00 95.88 71 PRO A O 1
ATOM 578 N N . SER A 1 72 ? 14.947 8.124 2.824 1.00 94.00 72 SER A N 1
ATOM 579 C CA . SER A 1 72 ? 16.068 8.868 3.423 1.00 94.00 72 SER A CA 1
ATOM 580 C C . SER A 1 72 ? 17.431 8.503 2.814 1.00 94.00 72 SER A C 1
ATOM 582 O O . SER A 1 72 ? 18.302 9.358 2.674 1.00 94.00 72 SER A O 1
ATOM 584 N N . ASP A 1 73 ? 17.601 7.252 2.386 1.00 94.00 73 ASP A N 1
ATOM 585 C CA . ASP A 1 73 ? 18.793 6.747 1.691 1.00 94.00 73 ASP A CA 1
ATOM 586 C C . ASP A 1 73 ? 18.693 6.831 0.153 1.00 94.00 73 ASP A C 1
ATOM 588 O O . ASP A 1 73 ? 19.637 6.481 -0.556 1.00 94.00 73 ASP A O 1
ATOM 592 N N . ARG A 1 74 ? 17.559 7.326 -0.366 1.00 94.38 74 ARG A N 1
ATOM 593 C CA . ARG A 1 74 ? 17.200 7.451 -1.790 1.00 94.38 74 ARG A CA 1
ATOM 594 C C . ARG A 1 74 ? 17.114 6.127 -2.559 1.00 94.38 74 ARG A C 1
ATOM 596 O O . ARG A 1 74 ? 16.963 6.174 -3.780 1.00 94.38 74 ARG A O 1
ATOM 603 N N . ARG A 1 75 ? 17.196 4.962 -1.912 1.00 94.38 75 ARG A N 1
ATOM 604 C CA . ARG A 1 75 ? 17.238 3.675 -2.623 1.00 94.38 75 ARG A CA 1
ATOM 605 C C . ARG A 1 75 ? 15.854 3.262 -3.118 1.00 94.38 75 ARG A C 1
ATOM 607 O O . ARG A 1 75 ? 14.915 3.154 -2.334 1.00 94.38 75 ARG A O 1
ATOM 614 N N . VAL A 1 76 ? 15.730 2.954 -4.409 1.00 93.88 76 VAL A N 1
ATOM 615 C CA . VAL A 1 76 ? 14.446 2.561 -5.024 1.00 93.88 76 VAL A CA 1
ATOM 616 C C . VAL A 1 76 ? 13.889 1.269 -4.417 1.00 93.88 76 VAL A C 1
ATOM 618 O O . VAL A 1 76 ? 12.676 1.131 -4.278 1.00 93.88 76 VAL A O 1
ATOM 621 N N . GLU A 1 77 ? 14.761 0.367 -3.953 1.00 93.94 77 GLU A N 1
ATOM 622 C CA . GLU A 1 77 ? 14.377 -0.871 -3.253 1.00 93.94 77 GLU A CA 1
ATOM 623 C C . GLU A 1 77 ? 13.485 -0.646 -2.022 1.00 93.94 77 GLU A C 1
ATOM 625 O O . GLU A 1 77 ? 12.735 -1.541 -1.642 1.00 93.94 77 GLU A O 1
ATOM 630 N N . ARG A 1 78 ? 13.545 0.543 -1.407 1.00 94.75 78 ARG A N 1
ATOM 631 C CA . ARG A 1 78 ? 12.790 0.880 -0.193 1.00 94.75 78 ARG A CA 1
ATOM 632 C C . ARG A 1 78 ? 11.402 1.443 -0.477 1.00 94.75 78 ARG A C 1
ATOM 634 O O . ARG A 1 78 ? 10.582 1.523 0.434 1.00 94.75 78 ARG A O 1
ATOM 641 N N . ILE A 1 79 ? 11.121 1.820 -1.727 1.00 94.88 79 ILE A N 1
ATOM 642 C CA . ILE A 1 79 ? 9.863 2.480 -2.090 1.00 94.88 79 ILE A CA 1
ATOM 643 C C . ILE A 1 79 ? 8.636 1.615 -1.780 1.00 94.88 79 ILE A C 1
ATOM 645 O O . ILE A 1 79 ? 7.725 2.162 -1.164 1.00 94.88 79 ILE A O 1
ATOM 649 N N . PRO A 1 80 ? 8.571 0.312 -2.130 1.00 94.44 80 PRO A N 1
ATOM 650 C CA . PRO A 1 80 ? 7.355 -0.463 -1.879 1.00 94.44 80 PRO A CA 1
ATOM 651 C C . PRO A 1 80 ? 6.970 -0.507 -0.399 1.00 94.44 80 PRO A C 1
ATOM 653 O O . PRO A 1 80 ? 5.818 -0.260 -0.070 1.00 94.44 80 PRO A O 1
ATOM 656 N N . ALA A 1 81 ? 7.940 -0.706 0.501 1.00 93.94 81 ALA A N 1
ATOM 657 C CA . ALA A 1 81 ? 7.683 -0.715 1.941 1.00 93.94 81 ALA A CA 1
ATOM 658 C C . ALA A 1 81 ? 7.148 0.638 2.445 1.00 93.94 81 ALA A C 1
ATOM 660 O O . ALA A 1 81 ? 6.242 0.676 3.273 1.00 93.94 81 ALA A O 1
ATOM 661 N N . LEU A 1 82 ? 7.669 1.756 1.924 1.00 96.31 82 LEU A N 1
ATOM 662 C CA . LEU A 1 82 ? 7.146 3.083 2.256 1.00 96.31 82 LEU A CA 1
ATOM 663 C C . LEU A 1 82 ? 5.753 3.318 1.681 1.00 96.31 82 LEU A C 1
ATOM 665 O O . LEU A 1 82 ? 4.922 3.887 2.377 1.00 96.31 82 LEU A O 1
ATOM 669 N N . VAL A 1 83 ? 5.489 2.901 0.441 1.00 95.62 83 VAL A N 1
ATOM 670 C CA . VAL A 1 83 ? 4.159 3.012 -0.177 1.00 95.62 83 VAL A CA 1
ATOM 671 C C . VAL A 1 83 ? 3.141 2.218 0.635 1.00 95.62 83 VAL A C 1
ATOM 673 O O . VAL A 1 83 ? 2.121 2.782 1.009 1.00 95.62 83 VAL A O 1
ATOM 676 N N . ASP A 1 84 ? 3.460 0.977 1.008 1.00 91.69 84 ASP A N 1
ATOM 677 C CA . ASP A 1 84 ? 2.585 0.121 1.813 1.00 91.69 84 ASP A CA 1
ATOM 678 C C . ASP A 1 84 ? 2.171 0.772 3.138 1.00 91.69 84 ASP A C 1
ATOM 680 O O . ASP A 1 84 ? 1.000 0.707 3.518 1.00 91.69 84 ASP A O 1
ATOM 684 N N . VAL A 1 85 ? 3.108 1.425 3.833 1.00 92.62 85 VAL A N 1
ATOM 685 C CA . VAL A 1 85 ? 2.804 2.121 5.091 1.00 92.62 85 VAL A CA 1
ATOM 686 C C . VAL A 1 85 ? 2.110 3.455 4.837 1.00 92.62 85 VAL A C 1
ATOM 688 O O . VAL A 1 85 ? 1.119 3.761 5.493 1.00 92.62 85 VAL A O 1
ATOM 691 N N . TRP A 1 86 ? 2.575 4.268 3.891 1.00 93.38 86 TRP A N 1
ATOM 692 C CA . TRP A 1 86 ? 1.974 5.579 3.634 1.00 93.38 86 TRP A CA 1
ATOM 693 C C . TRP A 1 86 ? 0.557 5.490 3.087 1.00 93.38 86 TRP A C 1
ATOM 695 O O . TRP A 1 86 ? -0.259 6.324 3.457 1.00 93.38 86 TRP A O 1
ATOM 705 N N . ASP A 1 87 ? 0.233 4.454 2.321 1.00 90.88 87 ASP A N 1
ATOM 706 C CA . ASP A 1 87 ? -1.140 4.139 1.923 1.00 90.88 87 ASP A CA 1
ATOM 707 C C . ASP A 1 87 ? -2.080 4.054 3.146 1.00 90.88 87 ASP A C 1
ATOM 709 O O . ASP A 1 87 ? -3.244 4.435 3.067 1.00 90.88 87 ASP A O 1
ATOM 713 N N . SER A 1 88 ? -1.592 3.592 4.307 1.00 84.38 88 SER A N 1
ATOM 714 C CA . SER A 1 88 ? -2.408 3.471 5.532 1.00 84.38 88 SER A CA 1
ATOM 715 C C . SER A 1 88 ? -2.539 4.773 6.326 1.00 84.38 88 SER A C 1
ATOM 717 O O . SER A 1 88 ? -3.510 4.968 7.063 1.00 84.38 88 SER A O 1
ATOM 719 N N . LEU A 1 89 ? -1.550 5.658 6.188 1.00 85.69 89 LEU A N 1
ATOM 720 C CA . LEU A 1 89 ? -1.400 6.881 6.976 1.00 85.69 89 LEU A CA 1
ATOM 721 C C . LEU A 1 89 ? -1.935 8.112 6.241 1.00 85.69 89 LEU A C 1
ATOM 723 O O . LEU A 1 89 ? -2.727 8.886 6.775 1.00 85.69 89 LEU A O 1
ATOM 727 N N . ASP A 1 90 ? -1.422 8.315 5.032 1.00 87.25 90 ASP A N 1
ATOM 728 C CA . ASP A 1 90 ? -1.627 9.474 4.176 1.00 87.25 90 ASP A CA 1
ATOM 729 C C . ASP A 1 90 ? -1.330 9.065 2.717 1.00 87.25 90 ASP A C 1
ATOM 731 O O . ASP A 1 90 ? -0.181 9.181 2.264 1.00 87.25 90 ASP A O 1
ATOM 735 N N . PRO A 1 91 ? -2.352 8.612 1.959 1.00 89.56 91 PRO A N 1
ATOM 736 C CA . PRO A 1 91 ? -2.206 8.201 0.561 1.00 89.56 91 PRO A CA 1
ATOM 737 C C . PRO A 1 91 ? -1.623 9.284 -0.358 1.00 89.56 91 PRO A C 1
ATOM 739 O O . PRO A 1 91 ? -1.190 8.999 -1.473 1.00 89.56 91 PRO A O 1
ATOM 742 N N . VAL A 1 92 ? -1.594 10.550 0.071 1.00 89.69 92 VAL A N 1
ATOM 743 C CA . VAL A 1 92 ? -0.930 11.622 -0.681 1.00 89.69 92 VAL A CA 1
ATOM 744 C C . VAL A 1 92 ? 0.587 11.436 -0.662 1.00 89.69 92 VAL A C 1
ATOM 746 O O . VAL A 1 92 ? 1.250 11.684 -1.669 1.00 89.69 92 VAL A O 1
ATOM 749 N N . GLN A 1 93 ? 1.167 10.972 0.449 1.00 91.06 93 GLN A N 1
ATOM 750 C CA . GLN A 1 93 ? 2.611 10.728 0.525 1.00 91.06 93 GLN A CA 1
ATOM 751 C C . GLN A 1 93 ? 3.041 9.559 -0.354 1.00 91.06 93 GLN A C 1
ATOM 753 O O . GLN A 1 93 ? 4.060 9.667 -1.041 1.00 91.06 93 GLN A O 1
ATOM 758 N N . SER A 1 94 ? 2.261 8.477 -0.390 1.00 94.06 94 SER A N 1
ATOM 759 C CA . SER A 1 94 ? 2.546 7.358 -1.290 1.00 94.06 94 SER A CA 1
ATOM 760 C C . SER A 1 94 ? 2.428 7.776 -2.757 1.00 94.06 94 SER A C 1
ATOM 762 O O . SER A 1 94 ? 3.340 7.501 -3.537 1.00 94.06 94 SER A O 1
ATOM 764 N N . ARG A 1 95 ? 1.408 8.565 -3.125 1.00 94.88 95 ARG A N 1
ATOM 765 C CA . ARG A 1 95 ? 1.312 9.184 -4.463 1.00 94.88 95 ARG A CA 1
ATOM 766 C C . ARG A 1 95 ? 2.518 10.057 -4.792 1.00 94.88 95 ARG A C 1
ATOM 768 O O . ARG A 1 95 ? 3.038 9.976 -5.898 1.00 94.88 95 ARG A O 1
ATOM 775 N N . ASN A 1 96 ? 3.020 10.848 -3.845 1.00 95.38 96 ASN A N 1
ATOM 776 C CA . ASN A 1 96 ? 4.205 11.682 -4.066 1.00 95.38 96 ASN A CA 1
ATOM 777 C C . ASN A 1 96 ? 5.485 10.858 -4.298 1.00 95.38 96 ASN A C 1
ATOM 779 O O . ASN A 1 96 ? 6.315 11.249 -5.126 1.00 95.38 96 ASN A O 1
ATOM 783 N N . LEU A 1 97 ? 5.648 9.730 -3.593 1.00 96.75 97 LEU A N 1
ATOM 784 C CA . LEU A 1 97 ? 6.737 8.771 -3.826 1.00 96.75 97 LEU A CA 1
ATOM 785 C C . LEU A 1 97 ? 6.634 8.160 -5.232 1.00 96.75 97 LEU A C 1
ATOM 787 O O . LEU A 1 97 ? 7.607 8.175 -5.990 1.00 96.75 97 LEU A O 1
ATOM 791 N N . LEU A 1 98 ? 5.443 7.689 -5.609 1.00 97.56 98 LEU A N 1
ATOM 792 C CA . LEU A 1 98 ? 5.180 7.106 -6.926 1.00 97.56 98 LEU A CA 1
ATOM 793 C C . LEU A 1 98 ? 5.368 8.132 -8.050 1.00 97.56 98 LEU A C 1
ATOM 795 O O . LEU A 1 98 ? 5.972 7.817 -9.073 1.00 97.56 98 LEU A O 1
ATOM 799 N N . ALA A 1 99 ? 4.910 9.370 -7.869 1.00 96.81 99 ALA A N 1
ATOM 800 C CA . ALA A 1 99 ? 5.068 10.443 -8.847 1.00 96.81 99 ALA A CA 1
ATOM 801 C C . ALA A 1 99 ? 6.543 10.818 -9.057 1.00 96.81 99 ALA A C 1
ATOM 803 O O . ALA A 1 99 ? 6.936 11.204 -10.159 1.00 96.81 99 ALA A O 1
ATOM 804 N N . HIS A 1 100 ? 7.384 10.704 -8.022 1.00 96.50 100 HIS A N 1
ATOM 805 C CA . HIS A 1 100 ? 8.826 10.879 -8.181 1.00 96.50 100 HIS A CA 1
ATOM 806 C C . HIS A 1 100 ? 9.435 9.747 -9.016 1.00 96.50 100 HIS A C 1
ATOM 808 O O . HIS A 1 100 ? 10.150 10.043 -9.973 1.00 96.50 100 HIS A O 1
ATOM 814 N N . LEU A 1 101 ? 9.098 8.482 -8.730 1.00 95.94 101 LEU A N 1
ATOM 815 C CA . LEU A 1 101 ? 9.534 7.353 -9.560 1.00 95.94 101 LEU A CA 1
ATOM 816 C C . LEU A 1 101 ? 9.086 7.501 -11.010 1.00 95.94 101 LEU A C 1
ATOM 818 O O . LEU A 1 101 ? 9.902 7.323 -11.908 1.00 95.94 101 LEU A O 1
ATOM 822 N N . ARG A 1 102 ? 7.833 7.906 -11.238 1.00 96.56 102 ARG A N 1
ATOM 823 C CA . ARG A 1 102 ? 7.311 8.181 -12.576 1.00 96.56 102 ARG A CA 1
ATOM 824 C C . ARG A 1 102 ? 8.191 9.175 -13.334 1.00 96.56 102 ARG A C 1
ATOM 826 O O . ARG A 1 102 ? 8.644 8.866 -14.428 1.00 96.56 102 ARG A O 1
ATOM 833 N N . ARG A 1 103 ? 8.457 10.351 -12.753 1.00 95.50 103 ARG A N 1
ATOM 834 C CA . ARG A 1 103 ? 9.276 11.391 -13.404 1.00 95.50 103 ARG A CA 1
ATOM 835 C C . ARG A 1 103 ? 10.689 10.902 -13.719 1.00 95.50 103 ARG A C 1
ATOM 837 O O . ARG A 1 103 ? 11.239 11.272 -14.750 1.00 95.50 103 ARG A O 1
ATOM 844 N N . VAL A 1 104 ? 11.277 10.083 -12.845 1.00 94.56 104 VAL A N 1
ATOM 845 C CA . VAL A 1 104 ? 12.598 9.489 -13.101 1.00 94.56 104 VAL A CA 1
ATOM 846 C C . VAL A 1 104 ? 12.515 8.452 -14.220 1.00 94.56 104 VAL A C 1
ATOM 848 O O . VAL A 1 104 ? 13.358 8.486 -15.104 1.00 94.56 104 VAL A O 1
ATOM 851 N N . ALA A 1 105 ? 11.492 7.592 -14.235 1.00 94.81 105 ALA A N 1
ATOM 852 C CA . ALA A 1 105 ? 11.277 6.616 -15.302 1.00 94.81 105 ALA A CA 1
ATOM 853 C C . ALA A 1 105 ? 11.077 7.293 -16.665 1.00 94.81 105 ALA A C 1
ATOM 855 O O . ALA A 1 105 ? 11.652 6.853 -17.652 1.00 94.81 105 ALA A O 1
ATOM 856 N N . GLU A 1 106 ? 10.312 8.382 -16.727 1.00 94.50 106 GLU A N 1
ATOM 857 C CA . GLU A 1 106 ? 10.154 9.178 -17.950 1.00 94.50 106 GLU A CA 1
ATOM 858 C C . GLU A 1 106 ? 11.490 9.780 -18.404 1.00 94.50 106 GLU A C 1
ATOM 860 O O . GLU A 1 106 ? 11.840 9.686 -19.577 1.00 94.50 106 GLU A O 1
ATOM 865 N N . ALA A 1 107 ? 12.269 10.344 -17.475 1.00 92.88 107 ALA A N 1
ATOM 866 C CA . ALA A 1 107 ? 13.560 10.956 -17.782 1.00 92.88 107 ALA A CA 1
ATOM 867 C C . ALA A 1 107 ? 14.642 9.948 -18.211 1.00 92.88 107 ALA A C 1
ATOM 869 O O . ALA A 1 107 ? 15.593 10.340 -18.884 1.00 92.88 107 ALA A O 1
ATOM 870 N N . THR A 1 108 ? 14.525 8.675 -17.819 1.00 92.19 108 THR A N 1
ATOM 871 C CA . THR A 1 108 ? 15.494 7.614 -18.148 1.00 92.19 108 THR A CA 1
ATOM 872 C C . THR A 1 108 ? 14.974 6.582 -19.140 1.00 92.19 108 THR A C 1
ATOM 874 O O . THR A 1 108 ? 15.582 5.519 -19.278 1.00 92.19 108 THR A O 1
ATOM 877 N N . GLU A 1 109 ? 13.848 6.853 -19.806 1.00 93.19 109 GLU A N 1
ATOM 878 C CA . GLU A 1 109 ? 13.215 5.916 -20.745 1.00 93.19 109 GLU A CA 1
ATOM 879 C C . GLU A 1 109 ? 12.995 4.524 -20.115 1.00 93.19 109 GLU A C 1
ATOM 881 O O . GLU A 1 109 ? 13.282 3.483 -20.700 1.00 93.19 109 GLU A O 1
ATOM 886 N N . GLY A 1 110 ? 12.541 4.507 -18.860 1.00 91.50 110 GLY A N 1
ATOM 887 C CA . GLY A 1 110 ? 12.260 3.302 -18.081 1.00 91.50 110 GLY A CA 1
ATOM 888 C C . GLY A 1 110 ? 13.453 2.737 -17.310 1.00 91.50 110 GLY A C 1
ATOM 889 O O . GLY A 1 110 ? 13.264 1.862 -16.468 1.00 91.50 110 GLY A O 1
ATOM 890 N N . ARG A 1 111 ? 14.678 3.237 -17.522 1.00 90.62 111 ARG A N 1
ATOM 891 C CA . ARG A 1 111 ? 15.899 2.765 -16.837 1.00 90.62 111 ARG A CA 1
ATOM 892 C C . ARG A 1 111 ? 16.045 3.384 -15.451 1.00 90.62 111 ARG A C 1
ATOM 894 O O . ARG A 1 111 ? 16.917 4.224 -15.217 1.00 90.62 111 ARG A O 1
ATOM 901 N N . LEU A 1 112 ? 15.158 3.009 -14.533 1.00 91.69 112 LEU A N 1
ATOM 902 C CA . LEU A 1 112 ? 15.191 3.494 -13.153 1.00 91.69 112 LEU A CA 1
ATOM 903 C C . LEU A 1 112 ? 16.534 3.148 -12.473 1.00 91.69 112 LEU A C 1
ATOM 905 O O . LEU A 1 112 ? 16.934 1.983 -12.486 1.00 91.69 112 LEU A O 1
ATOM 909 N N . PRO A 1 113 ? 17.237 4.126 -11.873 1.00 91.38 113 PRO A N 1
ATOM 910 C CA . PRO A 1 113 ? 18.479 3.873 -11.148 1.00 91.38 113 PRO A CA 1
ATOM 911 C C . PRO A 1 113 ? 18.204 3.202 -9.796 1.00 91.38 113 PRO A C 1
ATOM 913 O O . PRO A 1 113 ? 17.132 3.367 -9.217 1.00 91.38 113 PRO A O 1
ATOM 916 N N . ALA A 1 114 ? 19.200 2.518 -9.225 1.00 90.94 114 ALA A N 1
ATOM 917 C CA . ALA A 1 114 ? 19.091 1.983 -7.862 1.00 90.94 114 ALA A CA 1
ATOM 918 C C . ALA A 1 114 ? 18.932 3.083 -6.794 1.00 90.94 114 ALA A C 1
ATOM 920 O O . ALA A 1 114 ? 18.312 2.858 -5.751 1.00 90.94 114 ALA A O 1
ATOM 921 N N . VAL A 1 115 ? 19.485 4.273 -7.053 1.00 92.88 115 VAL A N 1
ATOM 922 C CA . VAL A 1 115 ? 19.478 5.427 -6.146 1.00 92.88 115 VAL A CA 1
ATOM 923 C C . VAL A 1 115 ? 18.870 6.631 -6.858 1.00 92.88 115 VAL A C 1
ATOM 925 O O . VAL A 1 115 ? 19.337 7.037 -7.919 1.00 92.88 115 VAL A O 1
ATOM 928 N N . LEU A 1 116 ? 17.846 7.234 -6.256 1.00 92.56 116 LEU A N 1
ATOM 929 C CA . LEU A 1 116 ? 17.146 8.384 -6.823 1.00 92.56 116 LEU A CA 1
ATOM 930 C C . LEU A 1 116 ? 18.036 9.632 -6.881 1.00 92.56 116 LEU A C 1
ATOM 932 O O . LEU A 1 116 ? 18.807 9.880 -5.947 1.00 92.56 116 LEU A O 1
ATOM 936 N N . PRO A 1 117 ? 17.909 10.469 -7.924 1.00 90.44 117 PRO A N 1
ATOM 937 C CA . PRO A 1 117 ? 18.705 11.682 -8.070 1.00 90.44 117 PRO A CA 1
ATOM 938 C C . PRO A 1 117 ? 18.402 12.680 -6.945 1.00 90.44 117 PRO A C 1
ATOM 940 O O . PRO A 1 117 ? 17.244 12.965 -6.633 1.00 90.44 117 PRO A O 1
ATOM 943 N N . ALA A 1 118 ? 19.453 13.235 -6.336 1.00 87.25 118 ALA A N 1
ATOM 944 C CA . ALA A 1 118 ? 19.318 14.271 -5.309 1.00 87.25 118 ALA A CA 1
ATOM 945 C C . ALA A 1 118 ? 19.023 15.656 -5.912 1.00 87.25 118 ALA A C 1
ATOM 947 O O . ALA A 1 118 ? 18.375 16.488 -5.271 1.00 87.25 118 ALA A O 1
ATOM 948 N N . PHE A 1 119 ? 19.479 15.895 -7.146 1.00 86.12 119 PHE A N 1
ATOM 949 C CA . PHE A 1 119 ? 19.365 17.177 -7.831 1.00 86.12 119 PHE A CA 1
ATOM 950 C C . PHE A 1 119 ? 18.687 17.022 -9.198 1.00 86.12 119 PHE A C 1
ATOM 952 O O . PHE A 1 119 ? 18.826 15.983 -9.845 1.00 86.12 119 PHE A O 1
ATOM 959 N N . PRO A 1 120 ? 17.954 18.045 -9.669 1.00 82.00 120 PRO A N 1
ATOM 960 C CA . PRO A 1 120 ? 17.424 18.049 -11.029 1.00 82.00 120 PRO A CA 1
ATOM 961 C C . PRO A 1 120 ? 18.551 17.898 -12.061 1.00 82.00 120 PRO A C 1
ATOM 963 O O . PRO A 1 120 ? 19.613 18.495 -11.904 1.00 82.00 120 PRO A O 1
ATOM 966 N N . GLY A 1 121 ? 18.320 17.107 -13.109 1.00 75.06 121 GLY A N 1
ATOM 967 C CA . GLY A 1 121 ? 19.280 16.904 -14.201 1.00 75.06 121 GLY A CA 1
ATOM 968 C C . GLY A 1 121 ? 20.433 15.936 -13.904 1.00 75.06 121 GLY A C 1
ATOM 969 O O . GLY A 1 121 ? 21.139 15.566 -14.831 1.00 75.06 121 GLY A O 1
ATOM 970 N N . SER A 1 122 ? 20.602 15.462 -12.663 1.00 78.56 122 SER A N 1
ATOM 971 C CA . SER A 1 122 ? 21.624 14.460 -12.306 1.00 78.56 122 SER A CA 1
ATOM 972 C C . SER A 1 122 ? 21.143 13.018 -12.531 1.00 78.56 122 SER A C 1
ATOM 974 O O . SER A 1 122 ? 21.431 12.133 -11.722 1.00 78.56 122 SER A O 1
ATOM 976 N N . VAL A 1 123 ? 20.292 12.801 -13.534 1.00 74.19 123 VAL A N 1
ATOM 977 C CA . VAL A 1 123 ? 19.649 11.505 -13.754 1.00 74.19 123 VAL A CA 1
ATOM 978 C C . VAL A 1 123 ? 20.522 10.684 -14.691 1.00 74.19 123 VAL A C 1
ATOM 980 O O . VAL A 1 123 ? 20.554 10.929 -15.891 1.00 74.19 123 VAL A O 1
ATOM 983 N N . GLU A 1 124 ? 21.240 9.719 -14.133 1.00 73.00 124 GLU A N 1
ATOM 984 C CA . GLU A 1 124 ? 21.945 8.705 -14.912 1.00 73.00 124 GLU A CA 1
ATOM 985 C C . GLU A 1 124 ? 21.073 7.447 -14.975 1.00 73.00 124 GLU A C 1
ATOM 987 O O . GLU A 1 124 ? 20.488 7.033 -13.969 1.00 73.00 124 GLU A O 1
ATOM 992 N N . GLY A 1 125 ? 20.938 6.863 -16.168 1.00 64.62 125 GLY A N 1
ATOM 993 C CA . GLY A 1 125 ? 20.223 5.600 -16.337 1.00 64.62 125 GLY A CA 1
ATOM 994 C C . GLY A 1 125 ? 20.918 4.479 -15.561 1.00 64.62 125 GLY A C 1
ATOM 995 O O . GLY A 1 125 ? 22.144 4.380 -15.576 1.00 64.62 125 GLY A O 1
ATOM 996 N N . GLY A 1 126 ? 20.134 3.639 -14.881 1.00 68.94 126 GLY A N 1
ATOM 997 C CA . GLY A 1 126 ? 20.662 2.496 -14.133 1.00 68.94 126 GLY A CA 1
ATOM 998 C C . GLY A 1 126 ? 21.312 1.429 -15.024 1.00 68.94 126 GLY A C 1
ATOM 999 O O . GLY A 1 126 ? 21.078 1.372 -16.237 1.00 68.94 126 GLY A O 1
ATOM 1000 N N . SER A 1 127 ? 22.100 0.540 -14.410 1.00 79.00 127 SER A N 1
ATOM 1001 C CA . SER A 1 127 ? 22.571 -0.687 -15.065 1.00 79.00 127 SER A CA 1
ATOM 1002 C C . SER A 1 127 ? 21.390 -1.577 -15.486 1.00 79.00 127 SER A C 1
ATOM 1004 O O . SER A 1 127 ? 20.251 -1.365 -15.074 1.00 79.00 127 SER A O 1
ATOM 1006 N N . ASN A 1 128 ? 21.624 -2.619 -16.289 1.00 77.62 128 ASN A N 1
ATOM 1007 C CA . ASN A 1 128 ? 20.534 -3.531 -16.664 1.00 77.62 128 ASN A CA 1
ATOM 1008 C C . ASN A 1 128 ? 19.944 -4.296 -15.463 1.00 77.62 128 ASN A C 1
ATOM 1010 O O . ASN A 1 128 ? 18.780 -4.694 -15.509 1.00 77.62 128 ASN A O 1
ATOM 1014 N N . ASP A 1 129 ? 20.723 -4.496 -14.397 1.00 75.19 129 ASP A N 1
ATOM 1015 C CA . ASP A 1 129 ? 20.224 -5.108 -13.160 1.00 75.19 129 ASP A CA 1
ATOM 1016 C C . ASP A 1 129 ? 19.353 -4.112 -12.384 1.00 75.19 129 ASP A C 1
ATOM 1018 O O . ASP A 1 129 ? 18.292 -4.481 -11.876 1.00 75.19 129 ASP A O 1
ATOM 1022 N N . ASP A 1 130 ? 19.727 -2.830 -12.398 1.00 81.62 130 ASP A N 1
ATOM 1023 C CA . ASP A 1 130 ? 18.912 -1.747 -11.840 1.00 81.62 130 ASP A CA 1
ATOM 1024 C C . ASP A 1 130 ? 17.621 -1.539 -12.640 1.00 81.62 130 ASP A C 1
ATOM 1026 O O . ASP A 1 130 ? 16.574 -1.306 -12.045 1.00 81.62 130 ASP A O 1
ATOM 1030 N N . LEU A 1 131 ? 17.660 -1.696 -13.969 1.00 86.44 131 LEU A N 1
ATOM 1031 C CA . LEU A 1 131 ? 16.484 -1.611 -14.838 1.00 86.44 131 LEU A CA 1
ATOM 1032 C C . LEU A 1 131 ? 15.419 -2.634 -14.429 1.00 86.44 131 LEU A C 1
ATOM 1034 O O . LEU A 1 131 ? 14.271 -2.252 -14.189 1.00 86.44 131 LEU A O 1
ATOM 1038 N N . LEU A 1 132 ? 15.790 -3.919 -14.331 1.00 88.69 132 LEU A N 1
ATOM 1039 C CA . LEU A 1 132 ? 14.870 -4.963 -13.867 1.00 88.69 132 LEU A CA 1
ATOM 1040 C C . LEU A 1 132 ? 14.446 -4.690 -12.422 1.00 88.69 132 LEU A C 1
ATOM 1042 O O . LEU A 1 132 ? 13.265 -4.781 -12.086 1.00 88.69 132 LEU A O 1
ATOM 1046 N N . GLY A 1 133 ? 15.419 -4.311 -11.593 1.00 88.69 133 GLY A N 1
ATOM 1047 C CA . GLY A 1 133 ? 15.270 -3.913 -10.206 1.00 88.69 133 GLY A CA 1
ATOM 1048 C C . GLY A 1 133 ? 14.150 -2.900 -9.979 1.00 88.69 133 GLY A C 1
ATOM 1049 O O . GLY A 1 133 ? 13.073 -3.232 -9.474 1.00 88.69 133 GLY A O 1
ATOM 1050 N N . GLY A 1 134 ? 14.448 -1.660 -10.353 1.00 91.69 134 GLY A N 1
ATOM 1051 C CA . GLY A 1 134 ? 13.640 -0.472 -10.135 1.00 91.69 134 GLY A CA 1
ATOM 1052 C C . GLY A 1 134 ? 12.319 -0.489 -10.890 1.00 91.69 134 GLY A C 1
ATOM 1053 O O . GLY A 1 134 ? 11.302 -0.142 -10.294 1.00 91.69 134 GLY A O 1
ATOM 1054 N N . SER A 1 135 ? 12.291 -0.950 -12.147 1.00 93.44 135 SER A N 1
ATOM 1055 C CA . SER A 1 135 ? 11.040 -1.010 -12.924 1.00 93.44 135 SER A CA 1
ATOM 1056 C C . SER A 1 135 ? 10.034 -1.964 -12.297 1.00 93.44 135 SER A C 1
ATOM 1058 O O . SER A 1 135 ? 8.873 -1.602 -12.139 1.00 93.44 135 SER A O 1
ATOM 1060 N N . THR A 1 136 ? 10.483 -3.147 -11.858 1.00 92.69 136 THR A N 1
ATOM 1061 C CA . THR A 1 136 ? 9.604 -4.094 -11.154 1.00 92.69 136 THR A CA 1
ATOM 1062 C C . THR A 1 136 ? 9.040 -3.465 -9.881 1.00 92.69 136 THR A C 1
ATOM 1064 O O . THR A 1 136 ? 7.846 -3.552 -9.630 1.00 92.69 136 THR A O 1
ATOM 1067 N N . LEU A 1 137 ? 9.884 -2.802 -9.083 1.00 94.50 137 LEU A N 1
ATOM 1068 C CA . LEU A 1 137 ? 9.467 -2.200 -7.812 1.00 94.50 137 LEU A CA 1
ATOM 1069 C C . LEU A 1 137 ? 8.482 -1.042 -8.013 1.00 94.50 137 LEU A C 1
ATOM 1071 O O . LEU A 1 137 ? 7.529 -0.923 -7.248 1.00 94.50 137 LEU A O 1
ATOM 1075 N N . TYR A 1 138 ? 8.695 -0.209 -9.035 1.00 96.94 138 TYR A N 1
ATOM 1076 C CA . TYR A 1 138 ? 7.783 0.878 -9.385 1.00 96.94 138 TYR A CA 1
ATOM 1077 C C . TYR A 1 138 ? 6.418 0.349 -9.832 1.00 96.94 138 TYR A C 1
ATOM 1079 O O . TYR A 1 138 ? 5.400 0.772 -9.286 1.00 96.94 138 TYR A O 1
ATOM 1087 N N . LEU A 1 139 ? 6.399 -0.592 -10.782 1.00 97.19 139 LEU A N 1
ATOM 1088 C CA . LEU A 1 139 ? 5.165 -1.192 -11.295 1.00 97.19 139 LEU A CA 1
ATOM 1089 C C . LEU A 1 139 ? 4.395 -1.901 -10.178 1.00 97.19 139 LEU A C 1
ATOM 1091 O O . LEU A 1 139 ? 3.198 -1.675 -10.020 1.00 97.19 139 LEU A O 1
ATOM 1095 N N . HIS A 1 140 ? 5.098 -2.666 -9.344 1.00 95.31 140 HIS A N 1
ATOM 1096 C CA . HIS A 1 140 ? 4.507 -3.358 -8.208 1.00 95.31 140 HIS A CA 1
ATOM 1097 C C . HIS A 1 140 ? 3.901 -2.391 -7.184 1.00 95.31 140 HIS A C 1
ATOM 1099 O O . HIS A 1 140 ? 2.747 -2.546 -6.790 1.00 95.31 140 HIS A O 1
ATOM 1105 N N . ALA A 1 141 ? 4.651 -1.363 -6.771 1.00 96.31 141 ALA A N 1
ATOM 1106 C CA . ALA A 1 141 ? 4.171 -0.386 -5.797 1.00 96.31 141 ALA A CA 1
ATOM 1107 C C . ALA A 1 141 ? 2.985 0.431 -6.337 1.00 96.31 141 ALA A C 1
ATOM 1109 O O . ALA A 1 141 ? 2.039 0.702 -5.599 1.00 96.31 141 ALA A O 1
ATOM 1110 N N . LEU A 1 142 ? 3.004 0.790 -7.627 1.00 97.44 142 LEU A N 1
ATOM 1111 C CA . LEU A 1 142 ? 1.887 1.478 -8.269 1.00 97.44 142 LEU A CA 1
ATOM 1112 C C . LEU A 1 142 ? 0.646 0.581 -8.328 1.00 97.44 142 LEU A C 1
ATOM 1114 O O . LEU A 1 142 ? -0.433 1.028 -7.940 1.00 97.44 142 LEU A O 1
ATOM 1118 N N . LEU A 1 143 ? 0.788 -0.679 -8.757 1.00 95.75 143 LEU A N 1
ATOM 1119 C CA . LEU A 1 143 ? -0.324 -1.628 -8.778 1.00 95.75 143 LEU A CA 1
ATOM 1120 C C . LEU A 1 143 ? -0.894 -1.844 -7.373 1.00 95.75 143 LEU A C 1
ATOM 1122 O O . LEU A 1 143 ? -2.114 -1.864 -7.206 1.00 95.75 143 LEU A O 1
ATOM 1126 N N . ALA A 1 144 ? -0.038 -1.994 -6.363 1.00 93.81 144 ALA A N 1
ATOM 1127 C CA . ALA A 1 144 ? -0.462 -2.152 -4.979 1.00 93.81 144 ALA A CA 1
ATOM 1128 C C . ALA A 1 144 ? -1.283 -0.938 -4.513 1.00 93.81 144 ALA A C 1
ATOM 1130 O O . ALA A 1 144 ? -2.415 -1.112 -4.057 1.00 93.81 144 ALA A O 1
ATOM 1131 N N . HIS A 1 145 ? -0.781 0.282 -4.737 1.00 94.81 145 HIS A N 1
ATOM 1132 C CA . HIS A 1 145 ? -1.485 1.526 -4.413 1.00 94.81 145 HIS A CA 1
ATOM 1133 C C . HIS A 1 145 ? -2.865 1.598 -5.077 1.00 94.81 145 HIS A C 1
ATOM 1135 O O . HIS A 1 145 ? -3.885 1.764 -4.404 1.00 94.81 145 HIS A O 1
ATOM 1141 N N . VAL A 1 146 ? -2.923 1.409 -6.401 1.00 93.62 146 VAL A N 1
ATOM 1142 C CA . VAL A 1 146 ? -4.182 1.533 -7.153 1.00 93.62 146 VAL A CA 1
ATOM 1143 C C . VAL A 1 146 ? -5.147 0.371 -6.904 1.00 93.62 146 VAL A C 1
ATOM 1145 O O . VAL A 1 146 ? -6.302 0.439 -7.309 1.00 93.62 146 VAL A O 1
ATOM 1148 N N . SER A 1 147 ? -4.685 -0.717 -6.275 1.00 91.94 147 SER A N 1
ATOM 1149 C CA . SER A 1 147 ? -5.537 -1.838 -5.847 1.00 91.94 147 SER A CA 1
ATOM 1150 C C . SER A 1 147 ? -6.179 -1.605 -4.489 1.00 91.94 147 SER A C 1
ATOM 1152 O O . SER A 1 147 ? -7.207 -2.208 -4.214 1.00 91.94 147 SER A O 1
ATOM 1154 N N . ARG A 1 148 ? -5.568 -0.775 -3.638 1.00 91.56 148 ARG A N 1
ATOM 1155 C CA . ARG A 1 148 ? -6.029 -0.498 -2.269 1.00 91.56 148 ARG A CA 1
ATOM 1156 C C . ARG A 1 148 ? -6.923 0.724 -2.195 1.00 91.56 148 ARG A C 1
ATOM 1158 O O . ARG A 1 148 ? -7.810 0.785 -1.348 1.00 91.56 148 ARG A O 1
ATOM 1165 N N . HIS A 1 149 ? -6.667 1.698 -3.060 1.00 90.12 149 HIS A N 1
ATOM 1166 C CA . HIS A 1 149 ? -7.333 2.986 -3.030 1.00 90.12 149 HIS A CA 1
ATOM 1167 C C . HIS A 1 149 ? -8.197 3.211 -4.255 1.00 90.12 149 HIS A C 1
ATOM 1169 O O . HIS A 1 149 ? -7.830 2.861 -5.383 1.00 90.12 149 HIS A O 1
ATOM 1175 N N . ARG A 1 150 ? -9.280 3.964 -4.039 1.00 86.44 150 ARG A N 1
ATOM 1176 C CA . ARG A 1 150 ? -10.013 4.582 -5.131 1.00 86.44 150 ARG A CA 1
ATOM 1177 C C . ARG A 1 150 ? -9.038 5.422 -5.946 1.00 86.44 150 ARG A C 1
ATOM 1179 O O . ARG A 1 150 ? -8.482 6.412 -5.462 1.00 86.44 150 ARG A O 1
ATOM 1186 N N . THR A 1 151 ? -8.888 5.029 -7.198 1.00 82.12 151 THR A N 1
ATOM 1187 C CA . THR A 1 151 ? -8.000 5.676 -8.152 1.00 82.12 151 THR A CA 1
ATOM 1188 C C . THR A 1 151 ? -8.827 6.508 -9.122 1.00 82.12 151 THR A C 1
ATOM 1190 O O . THR A 1 151 ? -9.899 6.083 -9.546 1.00 82.12 151 THR A O 1
ATOM 1193 N N . THR A 1 152 ? -8.372 7.724 -9.418 1.00 84.62 152 THR A N 1
ATOM 1194 C CA . THR A 1 152 ? -8.968 8.552 -10.470 1.00 84.62 152 THR A CA 1
ATOM 1195 C C . THR A 1 152 ? -8.330 8.222 -11.812 1.00 84.62 152 THR A C 1
ATOM 1197 O O . THR A 1 152 ? -7.143 7.889 -11.867 1.00 84.62 152 THR A O 1
ATOM 1200 N N . ASP A 1 153 ? -9.096 8.369 -12.890 1.00 86.69 153 ASP A N 1
ATOM 1201 C CA . ASP A 1 153 ? -8.583 8.198 -14.254 1.00 86.69 153 ASP A CA 1
ATOM 1202 C C . ASP A 1 153 ? -7.396 9.135 -14.511 1.00 86.69 153 ASP A C 1
ATOM 1204 O O . ASP A 1 153 ? -6.406 8.720 -15.107 1.00 86.69 153 ASP A O 1
ATOM 1208 N N . ASP A 1 154 ? -7.439 10.351 -13.954 1.00 89.81 154 ASP A N 1
ATOM 1209 C CA . ASP A 1 154 ? -6.344 11.321 -14.019 1.00 89.81 154 ASP A CA 1
ATOM 1210 C C . ASP A 1 154 ? -5.043 10.778 -13.417 1.00 89.81 154 ASP A C 1
ATOM 1212 O O . ASP A 1 154 ? -3.987 10.932 -14.024 1.00 89.81 154 ASP A O 1
ATOM 1216 N N . LEU A 1 155 ? -5.101 10.096 -12.261 1.00 90.69 155 LEU A N 1
ATOM 1217 C CA . LEU A 1 155 ? -3.907 9.534 -11.624 1.00 90.69 155 LEU A CA 1
ATOM 1218 C C . LEU A 1 155 ? -3.288 8.446 -12.508 1.00 90.69 155 LEU A C 1
ATOM 1220 O O . LEU A 1 155 ? -2.076 8.423 -12.710 1.00 90.69 155 LEU A O 1
ATOM 1224 N N . LEU A 1 156 ? -4.102 7.545 -13.060 1.00 93.62 156 LEU A N 1
ATOM 1225 C CA . LEU A 1 156 ? -3.588 6.501 -13.949 1.00 93.62 156 LEU A CA 1
ATOM 1226 C C . LEU A 1 156 ? -3.048 7.093 -15.248 1.00 93.62 156 LEU A C 1
ATOM 1228 O O . LEU A 1 156 ? -1.933 6.751 -15.640 1.00 93.62 156 LEU A O 1
ATOM 1232 N N . ALA A 1 157 ? -3.784 8.011 -15.877 1.00 95.31 157 ALA A N 1
ATOM 1233 C CA . ALA A 1 157 ? -3.355 8.706 -17.087 1.00 95.31 157 ALA A CA 1
ATOM 1234 C C . ALA A 1 157 ? -2.011 9.412 -16.879 1.00 95.31 157 ALA A C 1
ATOM 1236 O O . ALA A 1 157 ? -1.119 9.319 -17.723 1.00 95.31 157 ALA A O 1
ATOM 1237 N N . GLU A 1 158 ? -1.837 10.038 -15.717 1.00 96.19 158 GLU A N 1
ATOM 1238 C CA . GLU A 1 158 ? -0.588 10.640 -15.289 1.00 96.19 158 GLU A CA 1
ATOM 1239 C C . GLU A 1 158 ? 0.559 9.637 -15.194 1.00 96.19 158 GLU A C 1
ATOM 1241 O O . GLU A 1 158 ? 1.681 10.012 -15.498 1.00 96.19 158 GLU A O 1
ATOM 1246 N N . HIS A 1 159 ? 0.323 8.398 -14.759 1.00 97.69 159 HIS A N 1
ATOM 1247 C CA . HIS A 1 159 ? 1.360 7.380 -14.565 1.00 97.69 159 HIS A CA 1
ATOM 1248 C C . HIS A 1 159 ? 1.660 6.532 -15.810 1.00 97.69 159 HIS A C 1
ATOM 1250 O O . HIS A 1 159 ? 2.764 5.983 -15.917 1.00 97.69 159 HIS A O 1
ATOM 1256 N N . MET A 1 160 ? 0.722 6.435 -16.757 1.00 97.75 160 MET A N 1
ATOM 1257 C CA . MET A 1 160 ? 0.847 5.578 -17.940 1.00 97.75 160 MET A CA 1
ATOM 1258 C C . MET A 1 160 ? 2.101 5.830 -18.795 1.00 97.75 160 MET A C 1
ATOM 1260 O O . MET A 1 160 ? 2.685 4.840 -19.241 1.00 97.75 160 MET A O 1
ATOM 1264 N N . PRO A 1 161 ? 2.582 7.071 -19.022 1.00 97.88 161 PRO A N 1
ATOM 1265 C CA . PRO A 1 161 ? 3.836 7.294 -19.744 1.00 97.88 161 PRO A CA 1
ATOM 1266 C C . PRO A 1 161 ? 5.035 6.601 -19.080 1.00 97.88 161 PRO A C 1
ATOM 1268 O O . PRO A 1 161 ? 5.771 5.876 -19.748 1.00 97.88 161 PRO A O 1
ATOM 1271 N N . GLY A 1 162 ? 5.182 6.739 -17.758 1.00 97.50 162 GLY A N 1
ATOM 1272 C CA . GLY A 1 162 ? 6.232 6.057 -16.997 1.00 97.50 162 GLY A CA 1
ATOM 1273 C C . GLY A 1 162 ? 6.068 4.533 -16.973 1.00 97.50 162 GLY A C 1
ATOM 1274 O O . GLY A 1 162 ? 7.055 3.810 -17.079 1.00 97.50 162 GLY A O 1
ATOM 1275 N N . VAL A 1 163 ? 4.829 4.031 -16.883 1.00 98.19 163 VAL A N 1
ATOM 1276 C CA . VAL A 1 163 ? 4.531 2.585 -16.960 1.00 98.19 163 VAL A CA 1
ATOM 1277 C C . VAL A 1 163 ? 4.959 2.018 -18.313 1.00 98.19 163 VAL A C 1
ATOM 1279 O O . VAL A 1 163 ? 5.657 1.007 -18.351 1.00 98.19 163 VAL A O 1
ATOM 1282 N N . ARG A 1 164 ? 4.604 2.694 -19.415 1.00 98.19 164 ARG A N 1
ATOM 1283 C CA . ARG A 1 164 ? 5.007 2.303 -20.774 1.00 98.19 164 ARG A CA 1
ATOM 1284 C C . ARG A 1 164 ? 6.523 2.314 -20.933 1.00 98.19 164 ARG A C 1
ATOM 1286 O O . ARG A 1 164 ? 7.069 1.321 -21.395 1.00 98.19 164 ARG A O 1
ATOM 1293 N N . ALA A 1 165 ? 7.199 3.372 -20.480 1.00 97.19 165 ALA A N 1
ATOM 1294 C CA . ALA A 1 165 ? 8.656 3.473 -20.550 1.00 97.19 165 ALA A CA 1
ATOM 1295 C C . ALA A 1 165 ? 9.348 2.302 -19.826 1.00 97.19 165 ALA A C 1
ATOM 1297 O O . ALA A 1 165 ? 10.204 1.631 -20.401 1.00 97.19 165 ALA A O 1
ATOM 1298 N N . CYS A 1 166 ? 8.929 1.995 -18.593 1.00 97.25 166 CYS A N 1
ATOM 1299 C CA . CYS A 1 166 ? 9.433 0.837 -17.852 1.00 97.25 166 CYS A CA 1
ATOM 1300 C C . CYS A 1 166 ? 9.139 -0.485 -18.572 1.00 97.25 166 CYS A C 1
ATOM 1302 O O . CYS A 1 166 ? 10.036 -1.315 -18.718 1.00 97.25 166 CYS A O 1
ATOM 1304 N N . ALA A 1 167 ? 7.905 -0.693 -19.036 1.00 97.50 167 ALA A N 1
ATOM 1305 C CA . ALA A 1 167 ? 7.520 -1.939 -19.688 1.00 97.50 167 ALA A CA 1
ATOM 1306 C C . ALA A 1 167 ? 8.266 -2.160 -21.016 1.00 97.50 167 ALA A C 1
ATOM 1308 O O . ALA A 1 167 ? 8.775 -3.252 -21.262 1.00 97.50 167 ALA A O 1
ATOM 1309 N N . ASP A 1 168 ? 8.409 -1.123 -21.843 1.00 96.44 168 ASP A N 1
ATOM 1310 C CA . ASP A 1 168 ? 9.145 -1.197 -23.106 1.00 96.44 168 ASP A CA 1
ATOM 1311 C C . ASP A 1 168 ? 10.643 -1.450 -22.884 1.00 96.44 168 ASP A C 1
ATOM 1313 O O . ASP A 1 168 ? 11.235 -2.276 -23.584 1.00 96.44 168 ASP A O 1
ATOM 1317 N N . ALA A 1 169 ? 11.254 -0.828 -21.870 1.00 95.00 169 ALA A N 1
ATOM 1318 C CA . ALA A 1 169 ? 12.646 -1.092 -21.507 1.00 95.00 169 ALA A CA 1
ATOM 1319 C C . ALA A 1 169 ? 12.861 -2.544 -21.040 1.00 95.00 169 ALA A C 1
ATOM 1321 O O . ALA A 1 169 ? 13.860 -3.175 -21.396 1.00 95.00 169 ALA A O 1
ATOM 1322 N N . LEU A 1 170 ? 11.908 -3.104 -20.291 1.00 95.12 170 LEU A N 1
ATOM 1323 C CA . LEU A 1 170 ? 11.919 -4.502 -19.855 1.00 95.12 170 LEU A CA 1
ATOM 1324 C C . LEU A 1 170 ? 11.735 -5.487 -21.025 1.00 95.12 170 LEU A C 1
ATOM 1326 O O . LEU A 1 170 ? 12.460 -6.481 -21.110 1.00 95.12 170 LEU A O 1
ATOM 1330 N N . VAL A 1 171 ? 10.837 -5.195 -21.972 1.00 95.25 171 VAL A N 1
ATOM 1331 C CA . VAL A 1 171 ? 10.688 -5.977 -23.215 1.00 95.25 171 VAL A CA 1
ATOM 1332 C C . VAL A 1 171 ? 11.966 -5.910 -24.057 1.00 95.25 171 VAL A C 1
ATOM 1334 O O . VAL A 1 171 ? 12.422 -6.923 -24.591 1.00 95.25 171 VAL A O 1
ATOM 1337 N N . HIS A 1 172 ? 12.601 -4.740 -24.142 1.00 94.06 172 HIS A N 1
ATOM 1338 C CA . HIS A 1 172 ? 13.875 -4.586 -24.839 1.00 94.06 172 HIS A CA 1
ATOM 1339 C C . HIS A 1 172 ? 15.006 -5.382 -24.167 1.00 94.06 172 HIS A C 1
ATOM 1341 O O . HIS A 1 172 ? 15.786 -6.045 -24.856 1.00 94.06 172 HIS A O 1
ATOM 1347 N N . LEU A 1 173 ? 15.075 -5.379 -22.831 1.00 91.69 173 LEU A N 1
ATOM 1348 C CA . LEU A 1 173 ? 16.011 -6.206 -22.064 1.00 91.69 173 LEU A CA 1
ATOM 1349 C C . LEU A 1 173 ? 15.819 -7.694 -22.387 1.00 91.69 173 LEU A C 1
ATOM 1351 O O . LEU A 1 173 ? 16.795 -8.389 -22.671 1.00 91.69 173 LEU A O 1
ATOM 1355 N N . ARG A 1 174 ? 14.565 -8.167 -22.423 1.00 92.12 174 ARG A N 1
ATOM 1356 C CA . ARG A 1 174 ? 14.223 -9.546 -22.805 1.00 92.12 174 ARG A CA 1
ATOM 1357 C C . ARG A 1 174 ? 14.740 -9.896 -24.200 1.00 92.12 174 ARG A C 1
ATOM 1359 O O . ARG A 1 174 ? 15.332 -10.956 -24.393 1.00 92.12 174 ARG A O 1
ATOM 1366 N N . ALA A 1 175 ? 14.502 -9.014 -25.169 1.00 92.44 175 ALA A N 1
ATOM 1367 C CA . ALA A 1 175 ? 14.860 -9.237 -26.566 1.00 92.44 175 ALA A CA 1
ATOM 1368 C C . ALA A 1 175 ? 16.379 -9.225 -26.803 1.00 92.44 175 ALA A C 1
ATOM 1370 O O . ALA A 1 175 ? 16.882 -9.986 -27.627 1.00 92.44 175 ALA A O 1
ATOM 1371 N N . THR A 1 176 ? 17.114 -8.376 -26.083 1.00 92.06 176 THR A N 1
ATOM 1372 C CA . THR A 1 176 ? 18.558 -8.177 -26.292 1.00 92.06 176 THR A CA 1
ATOM 1373 C C . THR A 1 176 ? 19.438 -9.055 -25.409 1.00 92.06 176 THR A C 1
ATOM 1375 O O . THR A 1 176 ? 20.595 -9.293 -25.756 1.00 92.06 176 THR A O 1
ATOM 1378 N N . GLN A 1 177 ? 18.922 -9.563 -24.285 1.00 90.06 177 GLN A N 1
ATOM 1379 C CA . GLN A 1 177 ? 19.688 -10.368 -23.328 1.00 90.06 177 GLN A CA 1
ATOM 1380 C C . GLN A 1 177 ? 19.001 -11.702 -22.982 1.00 90.06 177 GLN A C 1
ATOM 1382 O O . GLN A 1 177 ? 18.807 -12.002 -21.802 1.00 90.06 177 GLN A O 1
ATOM 1387 N N . PRO A 1 178 ? 18.686 -12.561 -23.973 1.00 86.50 178 PRO A N 1
ATOM 1388 C CA . PRO A 1 178 ? 17.960 -13.811 -23.733 1.00 86.50 178 PRO A CA 1
ATOM 1389 C C . PRO A 1 178 ? 18.700 -14.770 -22.789 1.00 86.50 178 PRO A C 1
ATOM 1391 O O . PRO A 1 178 ? 18.066 -15.490 -22.027 1.00 86.50 178 PRO A O 1
ATOM 1394 N N . ALA A 1 179 ? 20.038 -14.739 -22.766 1.00 87.81 179 ALA A N 1
ATOM 1395 C CA . ALA A 1 179 ? 20.842 -15.562 -21.861 1.00 87.81 179 ALA A CA 1
ATOM 1396 C C . ALA A 1 179 ? 20.588 -15.259 -20.372 1.00 87.81 179 ALA A C 1
ATOM 1398 O O . ALA A 1 179 ? 20.702 -16.157 -19.545 1.00 87.81 179 ALA A O 1
ATOM 1399 N N . ARG A 1 180 ? 20.203 -14.022 -20.016 1.00 83.69 180 ARG A N 1
ATOM 1400 C CA . ARG A 1 180 ? 19.854 -13.670 -18.628 1.00 83.69 180 ARG A CA 1
ATOM 1401 C C . ARG A 1 180 ? 18.554 -14.319 -18.164 1.00 83.69 180 ARG A C 1
ATOM 1403 O O . ARG A 1 180 ? 18.386 -14.554 -16.977 1.00 83.69 180 ARG A O 1
ATOM 1410 N N . LEU A 1 181 ? 17.655 -14.627 -19.095 1.00 82.00 181 LEU A N 1
ATOM 1411 C CA . LEU A 1 181 ? 16.374 -15.276 -18.810 1.00 82.00 181 LEU A CA 1
ATOM 1412 C C . LEU A 1 181 ? 16.513 -16.789 -18.619 1.00 82.00 181 LEU A C 1
ATOM 1414 O O . LEU A 1 181 ? 15.538 -17.441 -18.263 1.00 82.00 181 LEU A O 1
ATOM 1418 N N . ALA A 1 182 ? 17.705 -17.353 -18.847 1.00 84.25 182 ALA A N 1
ATOM 1419 C CA . ALA A 1 182 ? 17.994 -18.734 -18.471 1.00 84.25 182 ALA A CA 1
ATOM 1420 C C . ALA A 1 182 ? 17.948 -18.927 -16.943 1.00 84.25 182 ALA A C 1
ATOM 1422 O O . ALA A 1 182 ? 17.743 -20.044 -16.472 1.00 84.25 182 ALA A O 1
ATOM 1423 N N . ASP A 1 183 ? 18.111 -17.845 -16.173 1.00 86.75 183 ASP A N 1
ATOM 1424 C CA . ASP A 1 183 ? 17.817 -17.829 -14.746 1.00 86.75 183 ASP A CA 1
ATOM 1425 C C . ASP A 1 183 ? 16.300 -17.698 -14.524 1.00 86.75 183 ASP A C 1
ATOM 1427 O O . ASP A 1 183 ? 15.685 -16.667 -14.818 1.00 86.75 183 ASP A O 1
ATOM 1431 N N . GLY A 1 184 ? 15.697 -18.750 -13.965 1.00 85.56 184 GLY A N 1
ATOM 1432 C CA . GLY A 1 184 ? 14.264 -18.800 -13.683 1.00 85.56 184 GLY A CA 1
ATOM 1433 C C . GLY A 1 184 ? 13.782 -17.708 -12.723 1.00 85.56 184 GLY A C 1
ATOM 1434 O O . GLY A 1 184 ? 12.651 -17.247 -12.861 1.00 85.56 184 GLY A O 1
ATOM 1435 N N . ALA A 1 185 ? 14.620 -17.235 -11.794 1.00 86.38 185 ALA A N 1
ATOM 1436 C CA . ALA A 1 185 ? 14.247 -16.152 -10.884 1.00 86.38 185 ALA A CA 1
ATOM 1437 C C . ALA A 1 185 ? 14.154 -14.806 -11.619 1.00 86.38 185 ALA A C 1
ATOM 1439 O O . ALA A 1 185 ? 13.245 -14.010 -11.367 1.00 86.38 185 ALA A O 1
ATOM 1440 N N . VAL A 1 186 ? 15.064 -14.566 -12.567 1.00 88.19 186 VAL A N 1
ATOM 1441 C CA . VAL A 1 186 ? 15.050 -13.376 -13.429 1.00 88.19 186 VAL A CA 1
ATOM 1442 C C . VAL A 1 186 ? 13.833 -13.403 -14.353 1.00 88.19 186 VAL A C 1
ATOM 1444 O O . VAL A 1 186 ? 13.123 -12.399 -14.452 1.00 88.19 186 VAL A O 1
ATOM 1447 N N . ALA A 1 187 ? 13.552 -14.550 -14.980 1.00 89.44 187 ALA A N 1
ATOM 1448 C CA . ALA A 1 187 ? 12.378 -14.730 -15.833 1.00 89.44 187 ALA A CA 1
ATOM 1449 C C . ALA A 1 187 ? 11.065 -14.519 -15.059 1.00 89.44 187 ALA A C 1
ATOM 1451 O O . ALA A 1 187 ? 10.211 -13.754 -15.506 1.00 89.44 187 ALA A O 1
ATOM 1452 N N . ALA A 1 188 ? 10.937 -15.105 -13.863 1.00 88.94 188 ALA A N 1
ATOM 1453 C CA . ALA A 1 188 ? 9.761 -14.939 -13.008 1.00 88.94 188 ALA A CA 1
ATOM 1454 C C . ALA A 1 188 ? 9.555 -13.479 -12.574 1.00 88.94 188 ALA A C 1
ATOM 1456 O O . ALA A 1 188 ? 8.435 -12.970 -12.602 1.00 88.94 188 ALA A O 1
ATOM 1457 N N . ARG A 1 189 ? 10.635 -12.771 -12.222 1.00 89.88 189 ARG A N 1
ATOM 1458 C CA . ARG A 1 189 ? 10.563 -11.350 -11.857 1.00 89.88 189 ARG A CA 1
ATOM 1459 C C . ARG A 1 189 ? 10.100 -10.480 -13.025 1.00 89.88 189 ARG A C 1
ATOM 1461 O O . ARG A 1 189 ? 9.273 -9.592 -12.835 1.00 89.88 189 ARG A O 1
ATOM 1468 N N . LEU A 1 190 ? 10.619 -10.738 -14.225 1.00 92.38 190 LEU A N 1
ATOM 1469 C CA . LEU A 1 190 ? 10.193 -10.039 -15.434 1.00 92.38 190 LEU A CA 1
ATOM 1470 C C . LEU A 1 190 ? 8.721 -10.337 -15.760 1.00 92.38 190 LEU A C 1
ATOM 1472 O O . LEU A 1 190 ? 7.974 -9.410 -16.067 1.00 92.38 190 LEU A O 1
ATOM 1476 N N . ALA A 1 191 ? 8.289 -11.595 -15.634 1.00 92.38 191 ALA A N 1
ATOM 1477 C CA . ALA A 1 191 ? 6.896 -11.990 -15.828 1.00 92.38 191 ALA A CA 1
ATOM 1478 C C . ALA A 1 191 ? 5.955 -11.263 -14.853 1.00 92.38 191 ALA A C 1
ATOM 1480 O O . ALA A 1 191 ? 4.924 -10.737 -15.273 1.00 92.38 191 ALA A O 1
ATOM 1481 N N . GLN A 1 192 ? 6.339 -11.151 -13.574 1.00 91.75 192 GLN A N 1
ATOM 1482 C CA . GLN A 1 192 ? 5.587 -10.377 -12.584 1.00 91.75 192 GLN A CA 1
ATOM 1483 C C . GLN A 1 192 ? 5.481 -8.903 -12.984 1.00 91.75 192 GLN A C 1
ATOM 1485 O O . GLN A 1 192 ? 4.387 -8.349 -12.967 1.00 91.75 192 GLN A O 1
ATOM 1490 N N . ALA A 1 193 ? 6.587 -8.274 -13.392 1.00 94.25 193 ALA A N 1
ATOM 1491 C CA . ALA A 1 193 ? 6.573 -6.877 -13.821 1.00 94.25 193 ALA A CA 1
ATOM 1492 C C . ALA A 1 193 ? 5.653 -6.650 -15.037 1.00 94.25 193 ALA A C 1
ATOM 1494 O O . ALA A 1 193 ? 4.925 -5.660 -15.081 1.00 94.25 193 ALA A O 1
ATOM 1495 N N . MET A 1 194 ? 5.652 -7.575 -16.004 1.00 96.06 194 MET A N 1
ATOM 1496 C CA . MET A 1 194 ? 4.757 -7.523 -17.167 1.00 96.06 194 MET A CA 1
ATOM 1497 C C . MET A 1 194 ? 3.287 -7.714 -16.778 1.00 96.06 194 MET A C 1
ATOM 1499 O O . MET A 1 194 ? 2.431 -6.979 -17.265 1.00 96.06 194 MET A O 1
ATOM 1503 N N . SER A 1 195 ? 2.993 -8.636 -15.858 1.00 94.88 195 SER A N 1
ATOM 1504 C CA . SER A 1 195 ? 1.647 -8.798 -15.297 1.00 94.88 195 SER A CA 1
ATOM 1505 C C . SER A 1 195 ? 1.184 -7.536 -14.568 1.00 94.88 195 SER A C 1
ATOM 1507 O O . SER A 1 195 ? 0.050 -7.096 -14.759 1.00 94.88 195 SER A O 1
ATOM 1509 N N . ASP A 1 196 ? 2.054 -6.925 -13.761 1.00 95.75 196 ASP A N 1
ATOM 1510 C CA . ASP A 1 196 ? 1.705 -5.717 -13.016 1.00 95.75 196 ASP A CA 1
ATOM 1511 C C . ASP A 1 196 ? 1.404 -4.558 -13.974 1.00 95.75 196 ASP A C 1
ATOM 1513 O O . ASP A 1 196 ? 0.376 -3.888 -13.846 1.00 95.75 196 ASP A O 1
ATOM 1517 N N . ALA A 1 197 ? 2.244 -4.376 -14.999 1.00 97.44 197 ALA A N 1
ATOM 1518 C CA . ALA A 1 197 ? 2.014 -3.397 -16.056 1.00 97.44 197 ALA A CA 1
ATOM 1519 C C . ALA A 1 197 ? 0.696 -3.656 -16.804 1.00 97.44 197 ALA A C 1
ATOM 1521 O O . ALA A 1 197 ? -0.061 -2.714 -17.048 1.00 97.44 197 ALA A O 1
ATOM 1522 N N . ALA A 1 198 ? 0.391 -4.915 -17.139 1.00 96.88 198 ALA A N 1
ATOM 1523 C CA . ALA A 1 198 ? -0.842 -5.291 -17.829 1.00 96.88 198 ALA A CA 1
ATOM 1524 C C . ALA A 1 198 ? -2.090 -4.947 -17.001 1.00 96.88 198 ALA A C 1
ATOM 1526 O O . ALA A 1 198 ? -3.041 -4.369 -17.528 1.00 96.88 198 ALA A O 1
ATOM 1527 N N . GLN A 1 199 ? -2.070 -5.226 -15.694 1.00 96.06 199 GLN A N 1
ATOM 1528 C CA . GLN A 1 199 ? -3.168 -4.882 -14.785 1.00 96.06 199 GLN A CA 1
ATOM 1529 C C . GLN A 1 199 ? -3.345 -3.367 -14.637 1.00 96.06 199 GLN A C 1
ATOM 1531 O O . GLN A 1 199 ? -4.477 -2.880 -14.620 1.00 96.06 199 GLN A O 1
ATOM 1536 N N . ILE A 1 200 ? -2.246 -2.607 -14.578 1.00 97.06 200 ILE A N 1
ATOM 1537 C CA . ILE A 1 200 ? -2.300 -1.140 -14.562 1.00 97.06 200 ILE A CA 1
ATOM 1538 C C . ILE A 1 200 ? -2.908 -0.613 -15.871 1.00 97.06 200 ILE A C 1
ATOM 1540 O O . ILE A 1 200 ? -3.824 0.206 -15.824 1.00 97.06 200 ILE A O 1
ATOM 1544 N N . ALA A 1 201 ? -2.463 -1.114 -17.030 1.00 97.19 201 ALA A N 1
ATOM 1545 C CA . ALA A 1 201 ? -3.006 -0.723 -18.333 1.00 97.19 201 ALA A CA 1
ATOM 1546 C C . ALA A 1 201 ? -4.496 -1.054 -18.471 1.00 97.19 201 ALA A C 1
ATOM 1548 O O . ALA A 1 201 ? -5.266 -0.214 -18.933 1.00 97.19 201 ALA A O 1
ATOM 1549 N N . ALA A 1 202 ? -4.919 -2.236 -18.018 1.00 95.56 202 ALA A N 1
ATOM 1550 C CA . ALA A 1 202 ? -6.322 -2.632 -18.024 1.00 95.56 202 ALA A CA 1
ATOM 1551 C C . ALA A 1 202 ? -7.182 -1.667 -17.192 1.00 95.56 202 ALA A C 1
ATOM 1553 O O . ALA A 1 202 ? -8.236 -1.230 -17.652 1.00 95.56 202 ALA A O 1
ATOM 1554 N N . ARG A 1 203 ? -6.705 -1.267 -16.004 1.00 94.25 203 ARG A N 1
ATOM 1555 C CA . ARG A 1 203 ? -7.381 -0.265 -15.160 1.00 94.25 203 ARG A CA 1
ATOM 1556 C C . ARG A 1 203 ? -7.403 1.128 -15.780 1.00 94.25 203 ARG A C 1
ATOM 1558 O O . ARG A 1 203 ? -8.355 1.861 -15.557 1.00 94.25 203 ARG A O 1
ATOM 1565 N N . ALA A 1 204 ? -6.388 1.479 -16.564 1.00 95.00 204 ALA A N 1
ATOM 1566 C CA . ALA A 1 204 ? -6.325 2.739 -17.300 1.00 95.00 204 ALA A CA 1
ATOM 1567 C C . ALA A 1 204 ? -7.152 2.735 -18.605 1.00 95.00 204 ALA A C 1
ATOM 1569 O O . ALA A 1 204 ? -7.145 3.727 -19.331 1.00 95.00 204 ALA A O 1
ATOM 1570 N N . GLY A 1 205 ? -7.823 1.627 -18.947 1.00 94.81 205 GLY A N 1
ATOM 1571 C CA . GLY A 1 205 ? -8.569 1.484 -20.203 1.00 94.81 205 GLY A CA 1
ATOM 1572 C C . GLY A 1 205 ? -7.692 1.286 -21.449 1.00 94.81 205 GLY A C 1
ATOM 1573 O O . GLY A 1 205 ? -8.189 1.372 -22.571 1.00 94.81 205 GLY A O 1
ATOM 1574 N N . ASP A 1 206 ? -6.398 0.996 -21.287 1.00 96.31 206 ASP A N 1
ATOM 1575 C CA . ASP A 1 206 ? -5.446 0.757 -22.377 1.00 96.31 206 ASP A CA 1
ATOM 1576 C C . ASP A 1 206 ? -5.386 -0.737 -22.733 1.00 96.31 206 ASP A C 1
ATOM 1578 O O . ASP A 1 206 ? -4.439 -1.458 -22.404 1.00 96.31 206 ASP A O 1
ATOM 1582 N N . ALA A 1 207 ? -6.433 -1.215 -23.410 1.00 96.88 207 ALA A N 1
ATOM 1583 C CA . ALA A 1 207 ? -6.583 -2.628 -23.765 1.00 96.88 207 ALA A CA 1
ATOM 1584 C C . ALA A 1 207 ? -5.445 -3.163 -24.658 1.00 96.88 207 ALA A C 1
ATOM 1586 O O . ALA A 1 207 ? -5.121 -4.349 -24.599 1.00 96.88 207 ALA A O 1
ATOM 1587 N N . VAL A 1 208 ? -4.819 -2.301 -25.469 1.00 97.38 208 VAL A N 1
ATOM 1588 C CA . VAL A 1 208 ? -3.738 -2.695 -26.386 1.00 97.38 208 VAL A CA 1
ATOM 1589 C C . VAL A 1 208 ? -2.471 -3.032 -25.607 1.00 97.38 208 VAL A C 1
ATOM 1591 O O . VAL A 1 208 ? -1.905 -4.111 -25.795 1.00 97.38 208 VAL A O 1
ATOM 1594 N N . ASN A 1 209 ? -2.029 -2.139 -24.714 1.00 97.69 209 ASN A N 1
ATOM 1595 C CA . ASN A 1 209 ? -0.847 -2.416 -23.899 1.00 97.69 209 ASN A CA 1
ATOM 1596 C C . ASN A 1 209 ? -1.115 -3.500 -22.852 1.00 97.69 209 ASN A C 1
ATOM 1598 O O . ASN A 1 209 ? -0.228 -4.315 -22.608 1.00 97.69 209 ASN A O 1
ATOM 1602 N N . ALA A 1 210 ? -2.336 -3.576 -22.309 1.00 97.44 210 ALA A N 1
ATOM 1603 C CA . ALA A 1 210 ? -2.729 -4.659 -21.410 1.00 97.44 210 ALA A CA 1
ATOM 1604 C C . ALA A 1 210 ? -2.519 -6.036 -22.062 1.00 97.44 210 ALA A C 1
ATOM 1606 O O . ALA A 1 210 ? -1.767 -6.852 -21.533 1.00 97.44 210 ALA A O 1
ATOM 1607 N N . ALA A 1 211 ? -3.085 -6.258 -23.255 1.00 96.94 211 ALA A N 1
ATOM 1608 C CA . ALA A 1 211 ? -2.947 -7.526 -23.974 1.00 96.94 211 ALA A CA 1
ATOM 1609 C C . ALA A 1 211 ? -1.493 -7.822 -24.387 1.00 96.94 211 ALA A C 1
ATOM 1611 O O . ALA A 1 211 ? -1.031 -8.961 -24.302 1.00 96.94 211 ALA A O 1
ATOM 1612 N N . ARG A 1 212 ? -0.744 -6.795 -24.816 1.00 96.50 212 ARG A N 1
ATOM 1613 C CA . ARG A 1 212 ? 0.673 -6.937 -25.183 1.00 96.50 212 ARG A CA 1
ATOM 1614 C C . ARG A 1 212 ? 1.511 -7.424 -24.000 1.00 96.50 212 ARG A C 1
ATOM 1616 O O . ARG A 1 212 ? 2.273 -8.375 -24.149 1.00 96.50 212 ARG A O 1
ATOM 1623 N N . TRP A 1 213 ? 1.392 -6.780 -22.841 1.00 96.31 213 TRP A N 1
ATOM 1624 C CA . TRP A 1 213 ? 2.203 -7.120 -21.671 1.00 96.31 213 TRP A CA 1
ATOM 1625 C C . TRP A 1 213 ? 1.732 -8.408 -20.987 1.00 96.31 213 TRP A C 1
ATOM 1627 O O . TRP A 1 213 ? 2.564 -9.172 -20.508 1.00 96.31 213 TRP A O 1
ATOM 1637 N N . GLU A 1 214 ? 0.436 -8.724 -21.031 1.00 95.12 214 GLU A N 1
ATOM 1638 C CA . GLU A 1 214 ? -0.078 -10.032 -20.606 1.00 95.12 214 GLU A CA 1
ATOM 1639 C C . GLU A 1 214 ? 0.534 -11.173 -21.437 1.00 95.12 214 GLU A C 1
ATOM 1641 O O . GLU A 1 214 ? 0.990 -12.174 -20.881 1.00 95.12 214 GLU A O 1
ATOM 1646 N N . SER A 1 215 ? 0.642 -11.000 -22.760 1.00 94.25 215 SER A N 1
ATOM 1647 C CA . SER A 1 215 ? 1.312 -11.972 -23.631 1.00 94.25 215 SER A CA 1
ATOM 1648 C C . SER A 1 215 ? 2.804 -12.124 -23.311 1.00 94.25 215 SER A C 1
ATOM 1650 O O . SER A 1 215 ? 3.329 -13.236 -23.383 1.00 94.25 215 SER A O 1
ATOM 1652 N N . GLU A 1 216 ? 3.495 -11.032 -22.974 1.00 94.19 216 GLU A N 1
ATOM 1653 C CA . GLU A 1 216 ? 4.905 -11.067 -22.559 1.00 94.19 216 GLU A CA 1
ATOM 1654 C C . GLU A 1 216 ? 5.075 -11.813 -21.224 1.00 94.19 216 GLU A C 1
ATOM 1656 O O . GLU A 1 216 ? 5.981 -12.636 -21.094 1.00 94.19 216 GLU A O 1
ATOM 1661 N N . ALA A 1 217 ? 4.173 -11.605 -20.256 1.00 92.56 217 ALA A N 1
ATOM 1662 C CA . ALA A 1 217 ? 4.161 -12.357 -19.001 1.00 92.56 217 ALA A CA 1
ATOM 1663 C C . ALA A 1 217 ? 3.924 -13.859 -19.238 1.00 92.56 217 ALA A C 1
ATOM 1665 O O . ALA A 1 217 ? 4.672 -14.693 -18.727 1.00 92.56 217 ALA A O 1
ATOM 1666 N N . ALA A 1 218 ? 2.930 -14.209 -20.062 1.00 91.00 218 ALA A N 1
ATOM 1667 C CA . ALA A 1 218 ? 2.595 -15.596 -20.376 1.00 91.00 218 ALA A CA 1
ATOM 1668 C C . ALA A 1 218 ? 3.758 -16.339 -21.056 1.00 91.00 218 ALA A C 1
ATOM 1670 O O . ALA A 1 218 ? 4.043 -17.486 -20.703 1.00 91.00 218 ALA A O 1
ATOM 1671 N N . TYR A 1 219 ? 4.465 -15.673 -21.976 1.00 90.31 219 TYR A N 1
ATOM 1672 C CA . TYR A 1 219 ? 5.646 -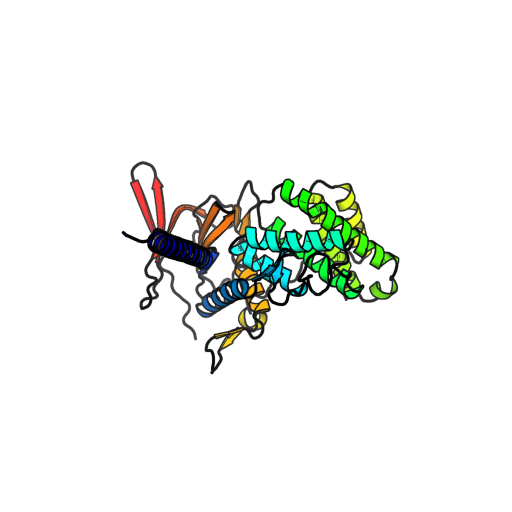16.215 -22.654 1.00 90.31 219 TYR A CA 1
ATOM 1673 C C . TYR A 1 219 ? 6.775 -16.595 -21.680 1.00 90.31 219 TYR A C 1
ATOM 1675 O O . TYR A 1 219 ? 7.489 -17.570 -21.911 1.00 90.31 219 TYR A O 1
ATOM 1683 N N . LEU A 1 220 ? 6.938 -15.844 -20.589 1.00 88.38 220 LEU A N 1
ATOM 1684 C CA . LEU A 1 220 ? 8.047 -15.999 -19.644 1.00 88.38 220 LEU A CA 1
ATOM 1685 C C . LEU A 1 220 ? 7.845 -17.095 -18.586 1.00 88.38 220 LEU A C 1
ATOM 1687 O O . LEU A 1 220 ? 8.792 -17.384 -17.855 1.00 88.38 220 LEU A O 1
ATOM 1691 N N . GLY A 1 221 ? 6.669 -17.728 -18.503 1.00 70.88 221 GLY A N 1
ATOM 1692 C CA . GLY A 1 221 ? 6.467 -18.844 -17.568 1.00 70.88 221 GLY A CA 1
ATOM 1693 C C . GLY A 1 221 ? 5.069 -19.025 -16.975 1.00 70.88 221 GLY A C 1
ATOM 1694 O O . GLY A 1 221 ? 4.964 -19.595 -15.892 1.00 70.88 221 GLY A O 1
ATOM 1695 N N . GLY A 1 222 ? 4.001 -18.606 -17.662 1.00 60.72 222 GLY A N 1
ATOM 1696 C CA . GLY A 1 222 ? 2.626 -18.753 -17.161 1.00 60.72 222 GLY A CA 1
ATOM 1697 C C . GLY A 1 222 ? 2.236 -17.701 -16.110 1.00 60.72 222 GLY A C 1
ATOM 1698 O O . GLY A 1 222 ? 3.044 -16.830 -15.788 1.00 60.72 222 GLY A O 1
ATOM 1699 N N . PRO A 1 223 ? 0.980 -17.714 -15.617 1.00 55.88 223 PRO A N 1
ATOM 1700 C CA . PRO A 1 223 ? 0.481 -16.672 -14.725 1.00 55.88 223 PRO A CA 1
ATOM 1701 C C . PRO A 1 223 ? 1.372 -16.579 -13.481 1.00 55.88 223 PRO A C 1
ATOM 1703 O O . PRO A 1 223 ? 1.706 -17.618 -12.902 1.00 55.88 223 PRO A O 1
ATOM 1706 N N . PRO A 1 224 ? 1.780 -15.365 -13.074 1.00 56.78 224 PRO A N 1
ATOM 1707 C CA . PRO A 1 224 ? 2.672 -15.207 -11.940 1.00 56.78 224 PRO A CA 1
ATOM 1708 C C . PRO A 1 224 ? 2.064 -15.850 -10.695 1.00 56.78 224 PRO A C 1
ATOM 1710 O O . PRO A 1 224 ? 0.868 -15.709 -10.424 1.00 56.78 224 PRO A O 1
ATOM 1713 N N . ALA A 1 225 ? 2.900 -16.535 -9.914 1.00 57.28 225 ALA A N 1
ATOM 1714 C CA . ALA A 1 225 ? 2.513 -16.879 -8.558 1.00 57.28 225 ALA A CA 1
ATOM 1715 C C . ALA A 1 225 ? 2.238 -15.561 -7.814 1.00 57.28 225 ALA A C 1
ATOM 1717 O O . ALA A 1 225 ? 3.085 -14.664 -7.874 1.00 57.28 225 ALA A O 1
ATOM 1718 N N . PRO A 1 226 ? 1.083 -15.408 -7.142 1.00 59.06 226 PRO A N 1
ATOM 1719 C CA . PRO A 1 226 ? 0.829 -14.211 -6.359 1.00 59.06 226 PRO A CA 1
ATOM 1720 C C . PRO A 1 226 ? 1.981 -14.021 -5.364 1.00 59.06 226 PRO A C 1
ATOM 1722 O O . PRO A 1 226 ? 2.487 -15.016 -4.829 1.00 59.06 226 PRO A O 1
ATOM 1725 N N . PRO A 1 227 ? 2.430 -12.776 -5.126 1.00 64.19 227 PRO A N 1
ATOM 1726 C CA . PRO A 1 227 ? 3.507 -12.522 -4.185 1.00 64.19 227 PRO A CA 1
ATOM 1727 C C . PRO A 1 227 ? 3.160 -13.167 -2.845 1.00 64.19 227 PRO A C 1
ATOM 1729 O O . PRO A 1 227 ? 2.040 -13.011 -2.352 1.00 64.19 227 PRO A O 1
ATOM 1732 N N . SER A 1 228 ? 4.114 -13.903 -2.270 1.00 72.19 228 SER A N 1
ATOM 1733 C CA . SER A 1 228 ? 3.899 -14.555 -0.982 1.00 72.19 228 SER A CA 1
ATOM 1734 C C . SER A 1 228 ? 3.464 -13.505 0.045 1.00 72.19 228 SER A C 1
ATOM 1736 O O . SER A 1 228 ? 4.168 -12.498 0.208 1.00 72.19 228 SER A O 1
ATOM 1738 N N . PRO A 1 229 ? 2.320 -13.705 0.724 1.00 83.94 229 PRO A N 1
ATOM 1739 C CA . PRO A 1 229 ? 1.860 -12.779 1.744 1.00 83.94 229 PRO A CA 1
ATOM 1740 C C . PRO A 1 229 ? 2.884 -12.691 2.879 1.00 83.94 229 PRO A C 1
ATOM 1742 O O . PRO A 1 229 ? 3.742 -13.563 3.050 1.00 83.94 229 PRO A O 1
ATOM 1745 N N . PHE A 1 230 ? 2.805 -11.614 3.654 1.00 89.88 230 PHE A N 1
ATOM 1746 C CA . PHE A 1 230 ? 3.638 -11.470 4.836 1.00 89.88 230 PHE A CA 1
ATOM 1747 C C . PHE A 1 230 ? 3.159 -12.481 5.882 1.00 89.88 230 PHE A C 1
ATOM 1749 O O . PHE A 1 230 ? 1.956 -12.649 6.081 1.00 89.88 230 PHE A O 1
ATOM 1756 N N . ASP A 1 231 ? 4.085 -13.161 6.554 1.00 91.56 231 ASP A N 1
ATOM 1757 C CA . ASP A 1 231 ? 3.733 -14.146 7.579 1.00 91.56 231 ASP A CA 1
ATOM 1758 C C . ASP A 1 231 ? 3.289 -13.429 8.865 1.00 91.56 231 ASP A C 1
ATOM 1760 O O . ASP A 1 231 ? 4.070 -13.245 9.796 1.00 91.56 231 ASP A O 1
ATOM 1764 N N . LEU A 1 232 ? 2.027 -12.984 8.898 1.00 91.69 232 LEU A N 1
ATOM 1765 C CA . LEU A 1 232 ? 1.415 -12.336 10.064 1.00 91.69 232 LEU A CA 1
ATOM 1766 C C . LEU A 1 232 ? 1.274 -13.293 11.259 1.00 91.69 232 LEU A C 1
ATOM 1768 O O . LEU A 1 232 ? 1.240 -12.841 12.399 1.00 91.69 232 LEU A O 1
ATOM 1772 N N . LEU A 1 233 ? 1.230 -14.611 11.023 1.00 90.69 233 LEU A N 1
ATOM 1773 C CA . LEU A 1 233 ? 1.204 -15.610 12.096 1.00 90.69 233 LEU A CA 1
ATOM 1774 C C . LEU A 1 233 ? 2.545 -15.682 12.829 1.00 90.69 233 LEU A C 1
ATOM 1776 O O . LEU A 1 233 ? 2.576 -15.915 14.034 1.00 90.69 233 LEU A O 1
ATOM 1780 N N . ARG A 1 234 ? 3.656 -15.492 12.112 1.00 91.75 234 ARG A N 1
ATOM 1781 C CA . ARG A 1 234 ? 5.013 -15.435 12.678 1.00 91.75 234 ARG A CA 1
ATOM 1782 C C . ARG A 1 234 ? 5.625 -14.057 12.481 1.00 91.75 234 ARG A C 1
ATOM 1784 O O . ARG A 1 234 ? 6.791 -13.942 12.086 1.00 91.75 234 ARG A O 1
ATOM 1791 N N . TRP A 1 235 ? 4.832 -13.029 12.772 1.00 92.94 235 TRP A N 1
ATOM 1792 C CA . TRP A 1 235 ? 5.174 -11.644 12.480 1.00 92.94 235 TRP A CA 1
ATOM 1793 C C . TRP A 1 235 ? 6.513 -11.234 13.094 1.00 92.94 235 TRP A C 1
ATOM 1795 O O . TRP A 1 235 ? 7.307 -10.623 12.393 1.00 92.94 235 TRP A O 1
ATOM 1805 N N . GLU A 1 236 ? 6.816 -11.646 14.331 1.00 93.56 236 GLU A N 1
ATOM 1806 C CA . GLU A 1 236 ? 8.068 -11.297 15.019 1.00 93.56 236 GLU A CA 1
ATOM 1807 C C . GLU A 1 236 ? 9.294 -11.750 14.224 1.00 93.56 236 GLU A C 1
ATOM 1809 O O . GLU A 1 236 ? 10.229 -10.984 13.988 1.00 93.56 236 GLU A O 1
ATOM 1814 N N . ARG A 1 237 ? 9.264 -13.001 13.744 1.00 93.06 237 ARG A N 1
ATOM 1815 C CA . ARG A 1 237 ? 10.335 -13.572 12.924 1.00 93.06 237 ARG A CA 1
ATOM 1816 C C . ARG A 1 237 ? 10.384 -12.914 11.551 1.00 93.06 237 ARG A C 1
ATOM 1818 O O . ARG A 1 237 ? 11.471 -12.653 11.049 1.00 93.06 237 ARG A O 1
ATOM 1825 N N . ALA A 1 238 ? 9.226 -12.681 10.938 1.00 92.50 238 ALA A N 1
ATOM 1826 C CA . ALA A 1 238 ? 9.132 -12.098 9.605 1.00 92.50 238 ALA A CA 1
ATOM 1827 C C . ALA A 1 238 ? 9.584 -10.628 9.574 1.00 92.50 238 ALA A C 1
ATOM 1829 O O . ALA A 1 238 ? 10.193 -10.196 8.597 1.00 92.50 238 ALA A O 1
ATOM 1830 N N . SER A 1 239 ? 9.326 -9.870 10.643 1.00 93.19 239 SER A N 1
ATOM 1831 C CA . SER A 1 239 ? 9.738 -8.473 10.781 1.00 93.19 239 SER A CA 1
ATOM 1832 C C . SER A 1 239 ? 11.128 -8.307 11.394 1.00 93.19 239 SER A C 1
ATOM 1834 O O . SER A 1 239 ? 11.684 -7.214 11.337 1.00 93.19 239 SER A O 1
ATOM 1836 N N . GLY A 1 240 ? 11.673 -9.353 12.023 1.00 93.44 240 GLY A N 1
ATOM 1837 C CA . GLY A 1 240 ? 12.890 -9.260 12.830 1.00 93.44 240 GLY A CA 1
ATOM 1838 C C . GLY A 1 240 ? 12.687 -8.394 14.074 1.00 93.44 240 GLY A C 1
ATOM 1839 O O . GLY A 1 240 ? 13.550 -7.582 14.398 1.00 93.44 240 GLY A O 1
ATOM 1840 N N . TRP A 1 241 ? 11.517 -8.489 14.711 1.00 93.94 241 TRP A N 1
ATOM 1841 C CA . TRP A 1 241 ? 11.240 -7.788 15.964 1.00 93.94 241 TRP A CA 1
ATOM 1842 C C . TRP A 1 241 ? 12.062 -8.402 17.098 1.00 93.94 241 TRP A C 1
ATOM 1844 O O . TRP A 1 241 ? 12.075 -9.619 17.276 1.00 93.94 241 TRP A O 1
ATOM 1854 N N . GLU A 1 242 ? 12.755 -7.557 17.854 1.00 89.81 242 GLU A N 1
ATOM 1855 C CA . GLU A 1 242 ? 13.650 -7.961 18.931 1.00 89.81 242 GLU A CA 1
ATOM 1856 C C . GLU A 1 242 ? 13.381 -7.155 20.202 1.00 89.81 242 GLU A C 1
ATOM 1858 O O . GLU A 1 242 ? 13.183 -5.934 20.167 1.00 89.81 242 GLU A O 1
ATOM 1863 N N . VAL A 1 243 ? 13.479 -7.845 21.338 1.00 83.38 243 VAL A N 1
ATOM 1864 C CA . VAL A 1 243 ? 13.530 -7.231 22.666 1.00 83.38 243 VAL A CA 1
ATOM 1865 C C . VAL A 1 243 ? 14.998 -7.108 23.076 1.00 83.38 243 VAL A C 1
ATOM 1867 O O . VAL A 1 243 ? 15.681 -8.113 23.271 1.00 83.38 243 VAL A O 1
ATOM 1870 N N . GLY A 1 244 ? 15.516 -5.879 23.132 1.00 71.38 244 GLY A N 1
ATOM 1871 C CA . GLY A 1 244 ? 16.936 -5.593 23.368 1.00 71.38 244 GLY A CA 1
ATOM 1872 C C . GLY A 1 244 ? 17.242 -5.095 24.784 1.00 71.38 244 GLY A C 1
ATOM 1873 O O . GLY A 1 244 ? 16.364 -4.634 25.505 1.00 71.38 244 GLY A O 1
ATOM 1874 N N . SER A 1 245 ? 18.518 -5.140 25.181 1.00 62.94 245 SER A N 1
ATOM 1875 C CA . SER A 1 245 ? 18.980 -4.649 26.491 1.00 62.94 245 SER A CA 1
ATOM 1876 C C . SER A 1 245 ? 19.179 -3.126 26.553 1.00 62.94 245 SER A C 1
ATOM 1878 O O . SER A 1 245 ? 18.911 -2.524 27.587 1.00 62.94 245 SER A O 1
ATOM 1880 N N . GLU A 1 246 ? 19.632 -2.488 25.464 1.00 63.97 246 GLU A N 1
ATOM 1881 C CA . GLU A 1 246 ? 19.870 -1.028 25.401 1.00 63.97 246 GLU A CA 1
ATOM 1882 C C . GLU A 1 246 ? 18.662 -0.233 24.885 1.00 63.97 246 GLU A C 1
ATOM 1884 O O . GLU A 1 246 ? 18.425 0.906 25.286 1.00 63.97 246 GLU A O 1
ATOM 1889 N N . ARG A 1 247 ? 17.883 -0.841 23.985 1.00 64.38 247 ARG A N 1
ATOM 1890 C CA . ARG A 1 247 ? 16.550 -0.381 23.592 1.00 64.38 247 ARG A CA 1
ATOM 1891 C C . ARG A 1 247 ? 15.606 -1.559 23.779 1.00 64.38 247 ARG A C 1
ATOM 1893 O O . ARG A 1 247 ? 15.837 -2.579 23.129 1.00 64.38 247 ARG A O 1
ATOM 1900 N N . PRO A 1 248 ? 14.566 -1.427 24.617 1.00 76.88 248 PRO A N 1
ATOM 1901 C CA . PRO A 1 248 ? 13.741 -2.564 24.999 1.00 76.88 248 PRO A CA 1
ATOM 1902 C C . PRO A 1 248 ? 13.015 -3.178 23.804 1.00 76.88 248 PRO A C 1
ATOM 1904 O O . PRO A 1 248 ? 12.749 -4.365 23.826 1.00 76.88 248 PRO A O 1
ATOM 1907 N N . TYR A 1 249 ? 12.755 -2.411 22.742 1.00 83.69 249 TYR A N 1
ATOM 1908 C CA . TYR A 1 249 ? 12.016 -2.870 21.570 1.00 83.69 249 TYR A CA 1
ATOM 1909 C C . TYR A 1 249 ? 12.581 -2.249 20.292 1.00 83.69 249 TYR A C 1
ATOM 1911 O O . TYR A 1 249 ? 12.744 -1.024 20.225 1.00 83.69 249 TYR A O 1
ATOM 1919 N N . ARG A 1 250 ? 12.895 -3.069 19.284 1.00 88.62 250 ARG A N 1
ATOM 1920 C CA . ARG A 1 250 ? 13.399 -2.606 17.980 1.00 88.62 250 ARG A CA 1
ATOM 1921 C C . ARG A 1 250 ? 13.171 -3.634 16.871 1.00 88.62 250 ARG A C 1
ATOM 1923 O O . ARG A 1 250 ? 12.967 -4.811 17.144 1.00 88.62 250 ARG A O 1
ATOM 1930 N N . PHE A 1 251 ? 13.311 -3.196 15.623 1.00 92.75 251 PHE A N 1
ATOM 1931 C CA . PHE A 1 251 ? 13.497 -4.094 14.485 1.00 92.75 251 PHE A CA 1
ATOM 1932 C C . PHE A 1 251 ? 14.990 -4.288 14.194 1.00 92.75 251 PHE A C 1
ATOM 1934 O O . PHE A 1 251 ? 15.780 -3.353 14.332 1.00 92.75 251 PHE A O 1
ATOM 1941 N N . ALA A 1 252 ? 15.372 -5.487 13.754 1.00 91.44 252 ALA A N 1
ATOM 1942 C CA . ALA A 1 25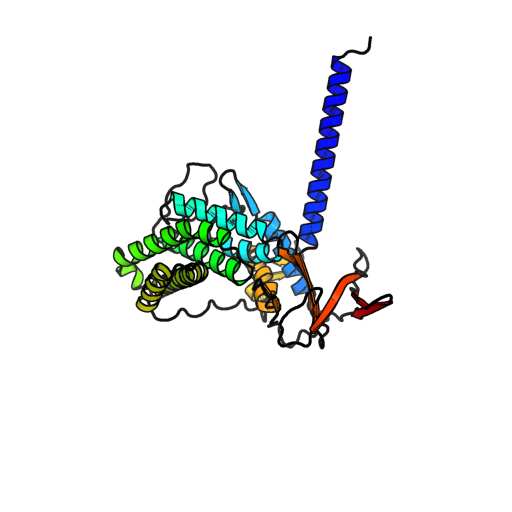2 ? 16.684 -5.738 13.157 1.00 91.44 252 ALA A CA 1
ATOM 1943 C C . ALA A 1 252 ? 16.846 -4.988 11.818 1.00 91.44 252 ALA A C 1
ATOM 1945 O O . ALA A 1 252 ? 17.935 -4.521 11.487 1.00 91.44 252 ALA A O 1
ATOM 1946 N N . ASP A 1 253 ? 15.744 -4.847 11.074 1.00 92.00 253 ASP A N 1
ATOM 1947 C CA . ASP A 1 253 ? 15.627 -4.033 9.865 1.00 92.00 253 ASP A CA 1
ATOM 1948 C C . ASP A 1 253 ? 14.305 -3.247 9.896 1.00 92.00 253 ASP A C 1
ATOM 1950 O O . ASP A 1 253 ? 13.225 -3.819 9.719 1.00 92.00 253 ASP A O 1
ATOM 1954 N N . ASP A 1 254 ? 14.384 -1.926 10.087 1.00 93.25 254 ASP A N 1
ATOM 1955 C CA . ASP A 1 254 ? 13.219 -1.027 10.114 1.00 93.25 254 ASP A CA 1
ATOM 1956 C C . ASP A 1 254 ? 12.348 -1.161 8.852 1.00 93.25 254 ASP A C 1
ATOM 1958 O O . ASP A 1 254 ? 11.128 -0.992 8.914 1.00 93.25 254 ASP A O 1
ATOM 1962 N N . TRP A 1 255 ? 12.938 -1.517 7.707 1.00 93.81 255 TRP A N 1
ATOM 1963 C CA . TRP A 1 255 ? 12.201 -1.698 6.458 1.00 93.81 255 TRP A CA 1
ATOM 1964 C C . TRP A 1 255 ? 11.305 -2.942 6.476 1.00 93.81 255 TRP A C 1
ATOM 1966 O O . TRP A 1 255 ? 10.225 -2.917 5.884 1.00 93.81 255 TRP A O 1
ATOM 1976 N N . GLN A 1 256 ? 11.695 -4.010 7.183 1.00 93.19 256 GLN A N 1
ATOM 1977 C CA . GLN A 1 256 ? 10.808 -5.157 7.415 1.00 93.19 256 GLN A CA 1
ATOM 1978 C C . GLN A 1 256 ? 9.698 -4.809 8.405 1.00 93.19 256 GLN A C 1
ATOM 1980 O O . GLN A 1 256 ? 8.559 -5.231 8.211 1.00 93.19 256 GLN A O 1
ATOM 1985 N N . GLY A 1 257 ? 9.993 -3.967 9.401 1.00 94.69 257 GLY A N 1
ATOM 1986 C CA . GLY A 1 257 ? 8.970 -3.368 10.258 1.00 94.69 257 GLY A CA 1
ATOM 1987 C C . GLY A 1 257 ? 7.923 -2.596 9.448 1.00 94.69 257 GLY A C 1
ATOM 1988 O O . GLY A 1 257 ? 6.724 -2.794 9.625 1.00 94.69 257 GLY A O 1
ATOM 1989 N N . MET A 1 258 ? 8.343 -1.772 8.486 1.00 95.00 258 MET A N 1
ATOM 1990 C CA . MET A 1 258 ? 7.407 -1.067 7.597 1.00 95.00 258 MET A CA 1
ATOM 1991 C C . MET A 1 258 ? 6.550 -2.039 6.772 1.00 95.00 258 MET A C 1
ATOM 1993 O O . MET A 1 258 ? 5.336 -1.864 6.680 1.00 95.00 258 MET A O 1
ATOM 1997 N N . ARG A 1 259 ? 7.134 -3.121 6.241 1.00 93.44 259 ARG A N 1
ATOM 1998 C CA . ARG A 1 259 ? 6.353 -4.166 5.553 1.00 93.44 259 ARG A CA 1
ATOM 1999 C C . ARG A 1 259 ? 5.332 -4.834 6.476 1.00 93.44 259 ARG A C 1
ATOM 2001 O O . ARG A 1 259 ? 4.216 -5.080 6.029 1.00 93.44 259 ARG A O 1
ATOM 2008 N N . LEU A 1 260 ? 5.673 -5.065 7.748 1.00 95.12 260 LEU A N 1
ATOM 2009 C CA . LEU A 1 260 ? 4.727 -5.537 8.764 1.00 95.12 260 LEU A CA 1
ATOM 2010 C C . LEU A 1 260 ? 3.560 -4.557 8.935 1.00 95.12 260 LEU A C 1
ATOM 2012 O O . LEU A 1 260 ? 2.412 -4.983 8.875 1.00 95.12 260 LEU A O 1
ATOM 2016 N N . ALA A 1 261 ? 3.825 -3.259 9.111 1.00 94.56 261 ALA A N 1
ATOM 2017 C CA . ALA A 1 261 ? 2.763 -2.263 9.286 1.00 94.56 261 ALA A CA 1
ATOM 2018 C C . ALA A 1 261 ? 1.825 -2.183 8.068 1.00 94.56 261 ALA A C 1
ATOM 2020 O O . ALA A 1 261 ? 0.607 -2.119 8.231 1.00 94.56 261 ALA A O 1
ATOM 2021 N N . GLY A 1 262 ? 2.374 -2.258 6.853 1.00 93.81 262 GLY A N 1
ATOM 2022 C CA . GLY A 1 262 ? 1.576 -2.367 5.632 1.00 93.81 262 GLY A CA 1
ATOM 2023 C C . GLY A 1 262 ? 0.744 -3.653 5.586 1.00 93.81 262 GLY A C 1
ATOM 2024 O O . GLY A 1 262 ? -0.462 -3.611 5.347 1.00 93.81 262 GLY A O 1
ATOM 2025 N N . ALA A 1 263 ? 1.360 -4.807 5.855 1.00 93.81 263 ALA A N 1
ATOM 2026 C CA . ALA A 1 263 ? 0.674 -6.098 5.857 1.00 93.81 263 ALA A CA 1
ATOM 2027 C C . ALA A 1 263 ? -0.432 -6.178 6.916 1.00 93.81 263 ALA A C 1
ATOM 2029 O O . ALA A 1 263 ? -1.506 -6.705 6.638 1.00 93.81 263 ALA A O 1
ATOM 2030 N N . ALA A 1 264 ? -0.208 -5.608 8.099 1.00 94.56 264 ALA A N 1
ATOM 2031 C CA . ALA A 1 264 ? -1.193 -5.539 9.168 1.00 94.56 264 ALA A CA 1
ATOM 2032 C C . ALA A 1 264 ? -2.506 -4.903 8.681 1.00 94.56 264 ALA A C 1
ATOM 2034 O O . ALA A 1 264 ? -3.591 -5.400 8.978 1.00 94.56 264 ALA A O 1
ATOM 2035 N N . LEU A 1 265 ? -2.423 -3.854 7.859 1.00 92.62 265 LEU A N 1
ATOM 2036 C CA . LEU A 1 265 ? -3.613 -3.228 7.297 1.00 92.62 265 LEU A CA 1
ATOM 2037 C C . LEU A 1 265 ? -4.156 -3.976 6.072 1.00 92.62 265 LEU A C 1
ATOM 2039 O O . LEU A 1 265 ? -5.329 -4.338 6.023 1.00 92.62 265 LEU A O 1
ATOM 2043 N N . TRP A 1 266 ? -3.314 -4.199 5.066 1.00 92.75 266 TRP A N 1
ATOM 2044 C CA . TRP A 1 266 ? -3.783 -4.654 3.754 1.00 92.75 266 TRP A CA 1
ATOM 2045 C C . TRP A 1 266 ? -4.057 -6.155 3.691 1.00 92.75 266 TRP A C 1
ATOM 2047 O O . TRP A 1 266 ? -4.870 -6.583 2.881 1.00 92.75 266 TRP A O 1
ATOM 2057 N N . GLN A 1 267 ? -3.394 -6.948 4.534 1.00 92.88 267 GLN A N 1
ATOM 2058 C CA . GLN A 1 267 ? -3.600 -8.395 4.639 1.00 92.88 267 GLN A CA 1
ATOM 2059 C C . GLN A 1 267 ? -4.384 -8.738 5.908 1.00 92.88 267 GLN A C 1
ATOM 2061 O O . GLN A 1 267 ? -5.349 -9.486 5.839 1.00 92.88 267 GLN A O 1
ATOM 2066 N N . GLY A 1 268 ? -4.009 -8.159 7.053 1.00 94.06 268 GLY A N 1
ATOM 2067 C CA . GLY A 1 268 ? -4.658 -8.430 8.336 1.00 94.06 268 GLY A CA 1
ATOM 2068 C C . GLY A 1 268 ? -6.098 -7.924 8.385 1.00 94.06 268 GLY A C 1
ATOM 2069 O O . GLY A 1 268 ? -7.024 -8.717 8.528 1.00 94.06 268 GLY A O 1
ATOM 2070 N N . VAL A 1 269 ? -6.302 -6.613 8.213 1.00 94.88 269 VAL A N 1
ATOM 2071 C CA . VAL A 1 269 ? -7.655 -6.024 8.127 1.00 94.88 269 VAL A CA 1
ATOM 2072 C C . VAL A 1 269 ? -8.326 -6.328 6.782 1.00 94.88 269 VAL A C 1
ATOM 2074 O O . VAL A 1 269 ? -9.551 -6.419 6.721 1.00 94.88 269 VAL A O 1
ATOM 2077 N N . GLY A 1 270 ? -7.544 -6.478 5.708 1.00 94.12 270 GLY A N 1
ATOM 2078 C CA . GLY A 1 270 ? -8.068 -6.740 4.363 1.00 94.12 270 GLY A CA 1
ATOM 2079 C C . GLY A 1 270 ? -8.873 -5.568 3.802 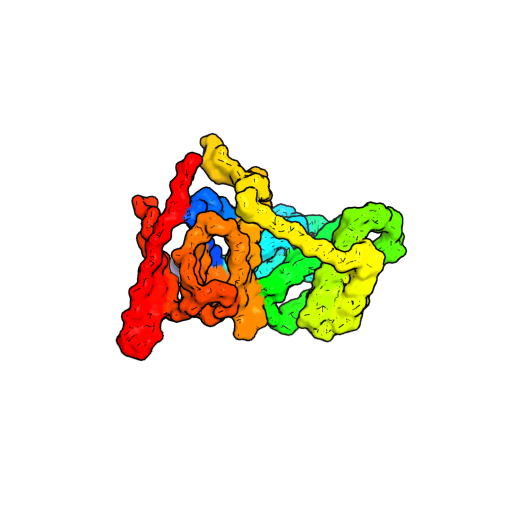1.00 94.12 270 GLY A C 1
ATOM 2080 O O . GLY A 1 270 ? -9.905 -5.764 3.161 1.00 94.12 270 GLY A O 1
ATOM 2081 N N . LEU A 1 271 ? -8.440 -4.341 4.107 1.00 93.94 271 LEU A N 1
ATOM 2082 C CA . LEU A 1 271 ? -9.107 -3.115 3.675 1.00 93.94 271 LEU A CA 1
ATOM 2083 C C . LEU A 1 271 ? -8.843 -2.830 2.191 1.00 93.94 271 LEU A C 1
ATOM 2085 O O . LEU A 1 271 ? -7.694 -2.770 1.763 1.00 93.94 271 LEU A O 1
ATOM 2089 N N . VAL A 1 272 ? -9.901 -2.551 1.432 1.00 93.12 272 VAL A N 1
ATOM 2090 C CA . VAL A 1 272 ? -9.813 -2.056 0.052 1.00 93.12 272 VAL A CA 1
ATOM 2091 C C . VAL A 1 272 ? -10.882 -0.986 -0.193 1.00 93.12 272 VAL A C 1
ATOM 2093 O O . VAL A 1 272 ? -12.060 -1.207 0.082 1.00 93.12 272 VAL A O 1
ATOM 2096 N N . ASP A 1 273 ? -10.508 0.169 -0.746 1.00 90.62 273 ASP A N 1
ATOM 2097 C CA . ASP A 1 273 ? -11.448 1.180 -1.249 1.00 90.62 273 ASP A CA 1
ATOM 2098 C C . ASP A 1 273 ? -11.606 1.034 -2.768 1.00 90.62 273 ASP A C 1
ATOM 2100 O O . ASP A 1 273 ? -10.742 1.444 -3.538 1.00 90.62 273 ASP A O 1
ATOM 2104 N N . LEU A 1 274 ? -12.730 0.462 -3.203 1.00 84.69 274 LEU A N 1
ATOM 2105 C CA . LEU A 1 274 ? -13.077 0.285 -4.620 1.00 84.69 274 LEU A CA 1
ATOM 2106 C C . LEU A 1 274 ? -13.757 1.533 -5.209 1.00 84.69 274 LEU A C 1
ATOM 2108 O O . LEU A 1 274 ? -14.053 1.599 -6.399 1.00 84.69 274 LEU A O 1
ATOM 2112 N N . GLY A 1 275 ? -13.974 2.558 -4.384 1.00 82.19 275 GLY A N 1
ATOM 2113 C CA . GLY A 1 275 ? -14.476 3.862 -4.777 1.00 82.19 275 GLY A CA 1
ATOM 2114 C C . GLY A 1 275 ? -15.984 4.024 -4.683 1.00 82.19 275 GLY A C 1
ATOM 2115 O O . GLY A 1 275 ? -16.430 5.009 -4.087 1.00 82.19 275 GLY A O 1
ATOM 2116 N N . ASP A 1 276 ? -16.746 3.087 -5.243 1.00 84.56 276 ASP A N 1
ATOM 2117 C CA . ASP A 1 276 ? -18.198 2.963 -5.051 1.00 84.56 276 ASP A CA 1
ATOM 2118 C C . ASP A 1 276 ? -18.535 2.273 -3.720 1.00 84.56 276 ASP A C 1
ATOM 2120 O O . ASP A 1 276 ? -19.524 2.609 -3.067 1.00 84.56 276 ASP A O 1
ATOM 2124 N N . ARG A 1 277 ? -17.668 1.356 -3.286 1.00 90.25 277 ARG A N 1
ATOM 2125 C CA . ARG A 1 277 ? -17.767 0.628 -2.022 1.00 90.25 277 ARG A CA 1
ATOM 2126 C C . ARG A 1 277 ? -16.404 0.453 -1.365 1.00 90.25 277 ARG A C 1
ATOM 2128 O O . ARG A 1 277 ? -15.369 0.426 -2.023 1.00 90.25 277 ARG A O 1
ATOM 2135 N N . ILE A 1 278 ? -16.428 0.273 -0.052 1.00 94.19 278 ILE A N 1
ATOM 2136 C CA . ILE A 1 278 ? -15.264 -0.124 0.742 1.00 94.19 278 ILE A CA 1
ATOM 2137 C C . ILE A 1 278 ? -15.457 -1.595 1.105 1.00 94.19 278 ILE A C 1
ATOM 2139 O O . ILE A 1 278 ? -16.520 -1.952 1.609 1.00 94.19 278 ILE A O 1
ATOM 2143 N N . ALA A 1 279 ? -14.465 -2.437 0.842 1.00 95.56 279 ALA A N 1
ATOM 2144 C CA . ALA A 1 279 ? -14.452 -3.839 1.239 1.00 95.56 279 ALA A CA 1
ATOM 2145 C C . ALA A 1 279 ? -13.506 -4.045 2.429 1.00 95.56 279 ALA A C 1
ATOM 2147 O O . ALA A 1 279 ? -12.447 -3.419 2.501 1.00 95.56 279 ALA A O 1
ATOM 2148 N N . VAL A 1 280 ? -13.909 -4.901 3.366 1.00 96.62 280 VAL A N 1
ATOM 2149 C CA . VAL A 1 280 ? -13.114 -5.293 4.534 1.00 96.62 280 VAL A CA 1
ATOM 2150 C C . VAL A 1 280 ? -13.239 -6.802 4.704 1.00 96.62 280 VAL A C 1
ATOM 2152 O O . VAL A 1 280 ? -14.289 -7.293 5.117 1.00 96.62 280 VAL A O 1
ATOM 2155 N N . GLU A 1 281 ? -12.174 -7.532 4.387 1.00 95.38 281 GLU A N 1
ATOM 2156 C CA . GLU A 1 281 ? -12.112 -8.993 4.511 1.00 95.38 281 GLU A CA 1
ATOM 2157 C C . GLU A 1 281 ? -10.925 -9.392 5.397 1.00 95.38 281 GLU A C 1
ATOM 2159 O O . GLU A 1 281 ? -9.828 -9.638 4.889 1.00 95.38 281 GLU A O 1
ATOM 2164 N N . PRO A 1 282 ? -11.106 -9.408 6.729 1.00 92.81 282 PRO A N 1
ATOM 2165 C CA . PRO A 1 282 ? -9.997 -9.609 7.644 1.00 92.81 282 PRO A CA 1
ATOM 2166 C C . PRO A 1 282 ? -9.468 -11.042 7.577 1.00 92.81 282 PRO A C 1
ATOM 2168 O O . PRO A 1 282 ? -10.231 -12.007 7.618 1.00 92.81 282 PRO A O 1
ATOM 2171 N N . ALA A 1 283 ? -8.144 -11.174 7.548 1.00 91.25 283 ALA A N 1
ATOM 2172 C CA . ALA A 1 283 ? -7.427 -12.448 7.509 1.00 91.25 283 ALA A CA 1
ATOM 2173 C C . ALA A 1 283 ? -6.487 -12.614 8.716 1.00 91.25 283 ALA A C 1
ATOM 2175 O O . ALA A 1 283 ? -5.392 -13.171 8.614 1.00 91.25 283 ALA A O 1
ATOM 2176 N N . TRP A 1 284 ? -6.908 -12.103 9.875 1.00 88.50 284 TRP A N 1
ATOM 2177 C CA . TRP A 1 284 ? -6.170 -12.245 11.127 1.00 88.50 284 TRP A CA 1
ATOM 2178 C C . TRP A 1 284 ? -6.087 -13.702 11.609 1.00 88.50 284 TRP A C 1
ATOM 2180 O O . TRP A 1 284 ? -6.951 -14.522 11.280 1.00 88.50 284 TRP A O 1
ATOM 2190 N N . PRO A 1 285 ? -5.082 -14.041 12.440 1.00 78.44 285 PRO A N 1
ATOM 2191 C CA . PRO A 1 285 ? -5.048 -15.319 13.142 1.00 78.44 285 PRO A CA 1
ATOM 2192 C C . PRO A 1 285 ? -6.358 -15.571 13.902 1.00 78.44 285 PRO A C 1
ATOM 2194 O O . PRO A 1 285 ? -6.839 -14.689 14.608 1.00 78.44 285 PRO A O 1
ATOM 2197 N N . GLN A 1 286 ? -6.902 -16.794 13.838 1.00 73.00 286 GLN A N 1
ATOM 2198 C CA . GLN A 1 286 ? -8.157 -17.152 14.533 1.00 73.00 286 GLN A CA 1
ATOM 2199 C C . GLN A 1 286 ? -8.122 -16.898 16.050 1.00 73.00 286 GLN A C 1
ATOM 2201 O O . GLN A 1 286 ? -9.168 -16.762 16.676 1.00 73.00 286 GLN A O 1
ATOM 2206 N N . ALA A 1 287 ? -6.929 -16.836 16.646 1.00 80.88 287 ALA A N 1
ATOM 2207 C CA . ALA A 1 287 ? -6.745 -16.558 18.066 1.00 80.88 287 ALA A CA 1
ATOM 2208 C C . ALA A 1 287 ? -7.053 -15.100 18.462 1.00 80.88 287 ALA A C 1
ATOM 2210 O O . ALA A 1 287 ? -7.111 -14.798 19.654 1.00 80.88 287 ALA A O 1
ATOM 2211 N N . TRP A 1 288 ? -7.212 -14.180 17.505 1.00 88.88 288 TRP A N 1
ATOM 2212 C CA . TRP A 1 288 ? -7.491 -12.776 17.797 1.00 88.88 288 TRP A CA 1
ATOM 2213 C C . TRP A 1 288 ? -8.994 -12.532 17.889 1.00 88.88 288 TRP A C 1
ATOM 2215 O O . TRP A 1 288 ? -9.700 -12.457 16.886 1.00 88.88 288 TRP A O 1
ATOM 2225 N N . SER A 1 289 ? -9.478 -12.404 19.124 1.00 89.81 289 SER A N 1
ATOM 2226 C CA . SER A 1 289 ? -10.899 -12.232 19.435 1.00 89.81 289 SER A CA 1
ATOM 2227 C C . SER A 1 289 ? -11.460 -10.864 19.049 1.00 89.81 289 SER A C 1
ATOM 2229 O O . SER A 1 289 ? -12.666 -10.745 18.870 1.00 89.81 289 SER A O 1
ATOM 2231 N N . TRP A 1 290 ? -10.616 -9.843 18.896 1.00 94.38 290 TRP A N 1
ATOM 2232 C CA . TRP A 1 290 ? -11.018 -8.482 18.543 1.00 94.38 290 TRP A CA 1
ATOM 2233 C C . TRP A 1 290 ? -9.886 -7.758 17.810 1.00 94.38 290 TRP A C 1
ATOM 2235 O O . TRP A 1 290 ? -8.734 -8.180 17.874 1.00 94.38 290 TRP A O 1
ATOM 2245 N N . TRP A 1 291 ? -10.196 -6.667 17.117 1.00 95.62 291 TRP A N 1
ATOM 2246 C CA . TRP A 1 291 ? -9.206 -5.707 16.610 1.00 95.62 291 TRP A CA 1
ATOM 2247 C C . TRP A 1 291 ? -9.895 -4.378 16.295 1.00 95.62 291 TRP A C 1
ATOM 2249 O O . TRP A 1 291 ? -11.106 -4.327 16.092 1.00 95.62 291 TRP A O 1
ATOM 2259 N N . ALA A 1 292 ? -9.144 -3.286 16.230 1.00 95.69 292 ALA A N 1
ATOM 2260 C CA . ALA A 1 292 ? -9.672 -1.992 15.825 1.00 95.69 292 ALA A CA 1
ATOM 2261 C C . ALA A 1 292 ? -8.682 -1.228 14.952 1.00 95.69 292 ALA A C 1
ATOM 2263 O O . ALA A 1 292 ? -7.492 -1.180 15.235 1.00 95.69 292 ALA A O 1
ATOM 2264 N N . LEU A 1 293 ? -9.195 -0.579 13.915 1.00 95.06 293 LEU A N 1
ATOM 2265 C CA . LEU A 1 293 ? -8.463 0.336 13.053 1.00 95.06 293 LEU A CA 1
ATOM 2266 C C . LEU A 1 293 ? -9.123 1.704 13.157 1.00 95.06 293 LEU A C 1
ATOM 2268 O O . LEU A 1 293 ? -10.274 1.857 12.761 1.00 95.06 293 LEU A O 1
ATOM 2272 N N . LEU A 1 294 ? -8.418 2.712 13.653 1.00 92.44 294 LEU A N 1
ATOM 2273 C CA . LEU A 1 294 ? -8.995 4.037 13.856 1.00 92.44 294 LEU A CA 1
ATOM 2274 C C . LEU A 1 294 ? -8.422 5.060 12.885 1.00 92.44 294 LEU A C 1
ATOM 2276 O O . LEU A 1 294 ? -7.208 5.209 12.760 1.00 92.44 294 LEU A O 1
ATOM 2280 N N . GLY A 1 295 ? -9.315 5.805 12.232 1.00 89.00 295 GLY A N 1
ATOM 2281 C CA . GLY A 1 295 ? -8.950 6.961 11.419 1.00 89.00 295 GLY A CA 1
ATOM 2282 C C . GLY A 1 295 ? -8.092 6.627 10.200 1.00 89.00 295 GLY A C 1
ATOM 2283 O O . GLY A 1 295 ? -7.269 7.452 9.814 1.00 89.00 295 GLY A O 1
ATOM 2284 N N . ALA A 1 296 ? -8.237 5.440 9.609 1.00 90.06 296 ALA A N 1
ATOM 2285 C CA . ALA A 1 296 ? -7.533 5.082 8.381 1.00 90.06 296 ALA A CA 1
ATOM 2286 C C . ALA A 1 296 ? -7.920 6.035 7.247 1.00 90.06 296 ALA A C 1
ATOM 2288 O O . ALA A 1 296 ? -9.109 6.268 6.995 1.00 90.06 296 ALA A O 1
ATOM 2289 N N . ALA A 1 297 ? -6.918 6.608 6.584 1.00 86.44 297 ALA A N 1
ATOM 2290 C CA . ALA A 1 297 ? -7.125 7.572 5.516 1.00 86.44 297 ALA A CA 1
ATOM 2291 C C . ALA A 1 297 ? -7.495 6.851 4.212 1.00 86.44 297 ALA A C 1
ATOM 2293 O O . ALA A 1 297 ? -6.700 6.115 3.641 1.00 86.44 297 ALA A O 1
ATOM 2294 N N . LEU A 1 298 ? -8.711 7.087 3.719 1.00 84.50 298 LEU A N 1
ATOM 2295 C CA . LEU A 1 298 ? -9.135 6.640 2.386 1.00 84.50 298 LEU A CA 1
ATOM 2296 C C . LEU A 1 298 ? -8.769 7.690 1.328 1.00 84.50 298 LEU A C 1
ATOM 2298 O O . LEU A 1 298 ? -8.340 7.373 0.224 1.00 84.50 298 LEU A O 1
ATOM 2302 N N . THR A 1 299 ? -8.953 8.962 1.691 1.00 78.19 299 THR A N 1
ATOM 2303 C CA . THR A 1 299 ? -8.558 10.160 0.931 1.00 78.19 299 THR A CA 1
ATOM 2304 C C . THR A 1 299 ? -8.207 11.268 1.931 1.00 78.19 299 THR A C 1
ATOM 2306 O O . THR A 1 299 ? -8.445 11.101 3.125 1.00 78.19 299 THR A O 1
ATOM 2309 N N . GLU A 1 300 ? -7.756 12.435 1.464 1.00 71.50 300 GLU A N 1
ATOM 2310 C CA . GLU A 1 300 ? -7.446 13.595 2.323 1.00 71.50 300 GLU A CA 1
ATOM 2311 C C . GLU A 1 300 ? -8.587 14.012 3.270 1.00 71.50 300 GLU A C 1
ATOM 2313 O O . GLU A 1 300 ? -8.334 14.482 4.377 1.00 71.50 300 GLU A O 1
ATOM 2318 N N . MET A 1 301 ? -9.845 13.835 2.847 1.00 78.19 301 MET A N 1
ATOM 2319 C CA . MET A 1 301 ? -11.031 14.242 3.615 1.00 78.19 301 MET A CA 1
ATOM 2320 C C . MET A 1 301 ? -11.901 13.068 4.079 1.00 78.19 301 MET A C 1
ATOM 2322 O O . MET A 1 301 ? -12.922 13.271 4.740 1.00 78.19 301 MET A O 1
ATOM 2326 N N . ARG A 1 302 ? -11.543 11.828 3.725 1.00 85.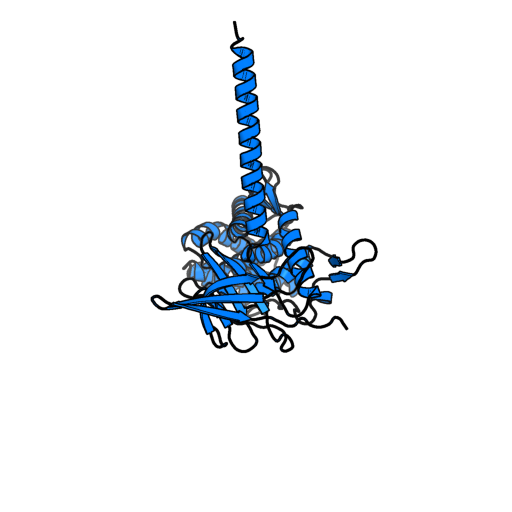00 302 ARG A N 1
ATOM 2327 C CA . ARG A 1 302 ? -12.330 10.638 4.080 1.00 85.00 302 ARG A CA 1
ATOM 2328 C C . ARG A 1 302 ? -11.506 9.709 4.945 1.00 85.00 302 ARG A C 1
ATOM 2330 O O . ARG A 1 302 ? -10.533 9.130 4.477 1.00 85.00 302 ARG A O 1
ATOM 2337 N N . PHE A 1 303 ? -12.002 9.501 6.156 1.00 88.50 303 PHE A N 1
ATOM 2338 C CA . PHE A 1 303 ? -11.449 8.562 7.119 1.00 88.50 303 PHE A CA 1
ATOM 2339 C C . PHE A 1 303 ? -12.439 7.434 7.395 1.00 88.50 303 PHE A C 1
ATOM 2341 O O . PHE A 1 303 ? -13.658 7.618 7.256 1.00 88.50 303 PHE A O 1
ATOM 2348 N N . LEU A 1 304 ? -11.898 6.288 7.785 1.00 93.06 304 LEU A N 1
ATOM 2349 C CA . LEU A 1 304 ? -12.629 5.100 8.196 1.00 93.06 304 LEU A CA 1
ATOM 2350 C C . LEU A 1 304 ? -12.123 4.647 9.565 1.00 93.06 304 LEU A C 1
ATOM 2352 O O . LEU A 1 304 ? -10.918 4.546 9.781 1.00 93.06 304 LEU A O 1
ATOM 2356 N N . SER A 1 305 ? -13.052 4.349 10.466 1.00 95.31 305 SER A N 1
ATOM 2357 C CA . SER A 1 305 ? -12.757 3.636 11.705 1.00 95.31 305 SER A CA 1
ATOM 2358 C C . SER A 1 305 ? -13.553 2.340 11.730 1.00 95.31 305 SER A C 1
ATOM 2360 O O . SER A 1 305 ? -14.716 2.328 11.321 1.00 95.31 305 SER A O 1
ATOM 2362 N N . LEU A 1 306 ? -12.908 1.279 12.199 1.00 97.00 306 LEU A N 1
ATOM 2363 C CA . LEU A 1 306 ? -13.398 -0.088 12.281 1.00 97.00 306 LEU A CA 1
ATOM 2364 C C . LEU A 1 306 ? -13.101 -0.634 13.680 1.00 97.00 306 LEU A C 1
ATOM 2366 O O . LEU A 1 306 ? -11.997 -0.437 14.186 1.00 97.00 306 LEU A O 1
ATOM 2370 N N . VAL A 1 307 ? -14.051 -1.341 14.280 1.00 97.50 307 VAL A N 1
ATOM 2371 C CA . VAL A 1 307 ? -13.851 -2.132 15.501 1.00 97.50 307 VAL A CA 1
ATOM 2372 C C . VAL A 1 307 ? -14.540 -3.472 15.295 1.00 97.50 307 VAL A C 1
ATOM 2374 O O . VAL A 1 307 ? -15.750 -3.517 15.103 1.00 97.50 307 VAL A O 1
ATOM 2377 N N . TRP A 1 308 ? -13.777 -4.554 15.315 1.00 96.69 308 TRP A N 1
ATOM 2378 C CA . TRP A 1 308 ? -14.291 -5.912 15.401 1.00 96.69 308 TRP A CA 1
ATOM 2379 C C . TRP A 1 308 ? -14.279 -6.344 16.863 1.00 96.69 308 TRP A C 1
ATOM 2381 O O . TRP A 1 308 ? -13.207 -6.433 17.460 1.00 96.69 308 TRP A O 1
ATOM 2391 N N . ASP A 1 309 ? -15.453 -6.614 17.427 1.00 94.94 309 ASP A N 1
ATOM 2392 C CA . ASP A 1 309 ? -15.620 -7.015 18.834 1.00 94.94 309 ASP A CA 1
ATOM 2393 C C . ASP A 1 309 ? -15.649 -8.547 19.041 1.00 94.94 309 ASP A C 1
ATOM 2395 O O . ASP A 1 309 ? -15.901 -9.026 20.146 1.00 94.94 309 ASP A O 1
ATOM 2399 N N . GLY A 1 310 ? -15.431 -9.322 17.971 1.00 93.50 310 GLY A N 1
ATOM 2400 C CA . GLY A 1 310 ? -15.564 -10.783 17.959 1.00 93.50 310 GLY A CA 1
ATOM 2401 C C . GLY A 1 310 ? -16.902 -11.294 17.421 1.00 93.50 310 GLY A C 1
ATOM 2402 O O . GLY A 1 310 ? -17.055 -12.499 17.206 1.00 93.50 310 GLY A O 1
ATOM 2403 N N . ARG A 1 311 ? -17.875 -10.406 17.186 1.00 94.50 311 ARG A N 1
ATOM 2404 C CA . ARG A 1 311 ? -19.221 -10.747 16.695 1.00 94.50 311 ARG A CA 1
ATOM 2405 C C . ARG A 1 311 ? -19.709 -9.817 15.590 1.00 94.50 311 ARG A C 1
ATOM 2407 O O . ARG A 1 311 ? -20.320 -10.294 14.635 1.00 94.50 311 ARG A O 1
ATOM 2414 N N . THR A 1 312 ? -19.446 -8.524 15.721 1.00 96.38 312 THR A N 1
ATOM 2415 C CA . THR A 1 312 ? -19.896 -7.458 14.830 1.00 96.38 312 THR A CA 1
ATOM 2416 C C . THR A 1 312 ? -18.732 -6.539 14.474 1.00 96.38 312 THR A C 1
ATOM 2418 O O . THR A 1 312 ? -17.916 -6.149 15.309 1.00 96.38 312 THR A O 1
ATOM 2421 N N . LEU A 1 313 ? -18.650 -6.183 13.196 1.00 97.38 313 LEU A N 1
ATOM 2422 C CA . LEU A 1 313 ? -17.746 -5.178 12.670 1.00 97.38 313 LEU A CA 1
ATOM 2423 C C . LEU A 1 313 ? -18.451 -3.819 12.714 1.00 97.38 313 LEU A C 1
ATOM 2425 O O . LEU A 1 313 ? -19.308 -3.508 11.885 1.00 97.38 313 LEU A O 1
ATOM 2429 N N . HIS A 1 314 ? -18.074 -3.007 13.691 1.00 97.62 314 HIS A N 1
ATOM 2430 C CA . HIS A 1 314 ? -18.543 -1.640 13.864 1.00 97.62 314 HIS A CA 1
ATOM 2431 C C . HIS A 1 314 ? -17.745 -0.696 12.974 1.00 97.62 314 HIS A C 1
ATOM 2433 O O . HIS A 1 314 ? -16.516 -0.690 13.017 1.00 97.62 314 HIS A O 1
ATOM 2439 N N . THR A 1 315 ? -18.421 0.122 12.173 1.00 97.12 315 THR A N 1
ATOM 2440 C CA . THR A 1 315 ? -17.767 0.952 11.154 1.00 97.12 315 THR A CA 1
ATOM 2441 C C . THR A 1 315 ? -18.278 2.388 11.202 1.00 97.12 315 THR A C 1
ATOM 2443 O O . THR A 1 315 ? -19.422 2.631 11.566 1.00 97.12 315 THR A O 1
ATOM 2446 N N . THR A 1 316 ? -17.475 3.371 10.789 1.00 95.56 316 THR A N 1
ATOM 2447 C CA . THR A 1 316 ? -17.960 4.763 10.611 1.00 95.56 316 THR A CA 1
ATOM 2448 C C . THR A 1 316 ? -18.497 5.062 9.212 1.00 95.56 316 THR A C 1
ATOM 2450 O O . THR A 1 316 ? -18.930 6.177 8.919 1.00 95.56 316 THR A O 1
ATOM 2453 N N . ARG A 1 317 ? -18.429 4.081 8.306 1.00 93.75 317 ARG A N 1
ATOM 2454 C CA . ARG A 1 317 ? -18.923 4.168 6.928 1.00 93.75 317 ARG A CA 1
ATOM 2455 C C . ARG A 1 317 ? -19.471 2.815 6.483 1.00 93.75 317 ARG A C 1
ATOM 2457 O O . ARG A 1 317 ? -19.001 1.796 6.985 1.00 93.75 317 ARG A O 1
ATOM 2464 N N . PRO A 1 318 ? -20.401 2.775 5.518 1.00 94.38 318 PRO A N 1
ATOM 2465 C CA . PRO A 1 318 ? -20.824 1.518 4.913 1.00 94.38 318 PRO A CA 1
ATOM 2466 C C . PRO A 1 318 ? -19.628 0.755 4.329 1.00 94.38 318 PRO A C 1
ATOM 2468 O O . PRO A 1 318 ? -18.835 1.331 3.580 1.00 94.38 318 PRO A O 1
ATOM 2471 N N . VAL A 1 319 ? -19.514 -0.528 4.673 1.00 96.12 319 VAL A N 1
ATOM 2472 C CA . VAL A 1 319 ? -18.512 -1.450 4.123 1.00 96.12 319 VAL A CA 1
ATOM 2473 C C . VAL A 1 319 ? -19.186 -2.753 3.699 1.00 96.12 319 VAL A C 1
ATOM 2475 O O . VAL A 1 319 ? -20.222 -3.130 4.242 1.00 96.12 319 VAL A O 1
ATOM 2478 N N . THR A 1 320 ? -18.592 -3.438 2.728 1.00 96.50 320 THR A N 1
ATOM 2479 C CA . THR A 1 320 ? -18.909 -4.828 2.381 1.00 96.50 320 THR A CA 1
ATOM 2480 C C . THR A 1 320 ? -17.933 -5.735 3.123 1.00 96.50 320 THR A C 1
ATOM 2482 O O . THR A 1 320 ? -16.728 -5.495 3.066 1.00 96.50 320 THR A O 1
ATOM 2485 N N . SER A 1 321 ? -18.441 -6.737 3.832 1.00 96.38 321 SER A N 1
ATOM 2486 C CA . SER A 1 321 ? -17.627 -7.695 4.580 1.00 96.38 321 SER A CA 1
ATOM 2487 C C . SER A 1 321 ? -18.359 -9.028 4.694 1.00 96.38 321 SER A C 1
ATOM 2489 O O . SER A 1 321 ? -19.592 -9.054 4.718 1.00 96.38 321 SER A O 1
ATOM 2491 N N . SER A 1 322 ? -17.606 -10.119 4.810 1.00 94.75 322 SER A N 1
ATOM 2492 C CA . SER A 1 322 ? -18.120 -11.419 5.253 1.00 94.75 322 SER A CA 1
ATOM 2493 C C . SER A 1 322 ? -18.586 -11.426 6.718 1.00 94.75 322 SER A C 1
ATOM 2495 O O . SER A 1 322 ? -19.355 -12.305 7.113 1.00 94.75 322 SER A O 1
ATOM 2497 N N . LEU A 1 323 ? -18.157 -10.448 7.523 1.00 94.69 323 LEU A N 1
ATOM 2498 C CA . LEU A 1 323 ? -18.565 -10.287 8.918 1.00 94.69 323 LEU A CA 1
ATOM 2499 C C . LEU A 1 323 ? -19.902 -9.534 9.044 1.00 94.69 323 LEU A C 1
ATOM 2501 O O . LEU A 1 323 ? -20.223 -8.708 8.188 1.00 94.69 323 LEU A O 1
ATOM 2505 N N . PRO A 1 324 ? -20.676 -9.737 10.129 1.00 96.81 324 PRO A N 1
ATOM 2506 C CA . PRO A 1 324 ? -21.824 -8.884 10.437 1.00 96.81 324 PRO A CA 1
ATOM 2507 C C . PRO A 1 324 ? -21.380 -7.430 10.621 1.00 96.81 324 PRO A C 1
ATOM 2509 O O . PRO A 1 324 ? -20.460 -7.173 11.390 1.00 96.81 324 PRO A O 1
ATOM 2512 N N . VAL A 1 325 ? -22.025 -6.476 9.944 1.00 97.12 325 VAL A N 1
ATOM 2513 C CA . VAL A 1 325 ? -21.622 -5.058 9.958 1.00 97.12 325 VAL A CA 1
ATOM 2514 C C . VAL A 1 325 ? -22.669 -4.186 10.644 1.00 97.12 325 VAL A C 1
ATOM 2516 O O . VAL A 1 325 ? -23.857 -4.282 10.336 1.00 97.12 325 VAL A O 1
ATOM 2519 N N . GLN A 1 326 ? -22.214 -3.264 11.496 1.00 96.50 326 GLN A N 1
ATOM 2520 C CA . GLN A 1 326 ? -23.030 -2.183 12.046 1.00 96.50 326 GLN A CA 1
ATOM 2521 C C . GLN A 1 326 ? -22.367 -0.824 11.798 1.00 96.50 326 GLN A C 1
ATOM 2523 O O . GLN A 1 326 ? -21.216 -0.597 12.165 1.00 96.50 326 GLN A O 1
ATOM 2528 N N . VAL A 1 327 ? -23.107 0.096 11.176 1.00 95.88 327 VAL A N 1
ATOM 2529 C CA . VAL A 1 327 ? -22.605 1.437 10.849 1.00 95.88 327 VAL A CA 1
ATOM 2530 C C . VAL A 1 327 ? -22.969 2.421 11.958 1.00 95.88 327 VAL A C 1
ATOM 2532 O O . VAL A 1 327 ? -24.118 2.500 12.386 1.00 95.88 327 VAL A O 1
ATOM 2535 N N . HIS A 1 328 ? -21.986 3.210 12.372 1.00 95.56 328 HIS A N 1
ATOM 2536 C CA . HIS A 1 328 ? -22.067 4.243 13.395 1.00 95.56 328 HIS A CA 1
ATOM 2537 C C . HIS A 1 328 ? -21.668 5.599 12.815 1.00 95.56 328 HIS A C 1
ATOM 2539 O O . HIS A 1 328 ? -20.928 5.692 11.836 1.00 95.56 328 HIS A O 1
ATOM 2545 N N . LYS A 1 329 ? -22.111 6.682 13.454 1.00 93.00 329 LYS A N 1
ATOM 2546 C CA . LYS A 1 329 ? -21.695 8.038 13.074 1.00 93.00 329 LYS A CA 1
ATOM 2547 C C . LYS A 1 329 ? -20.247 8.296 13.478 1.00 93.00 329 LYS A C 1
ATOM 2549 O O . LYS A 1 329 ? -19.496 8.947 12.751 1.00 93.00 329 LYS A O 1
ATOM 2554 N N . ARG A 1 330 ? -19.857 7.810 14.657 1.00 93.06 330 ARG A N 1
ATOM 2555 C CA . ARG A 1 330 ? -18.530 8.035 15.227 1.00 93.06 330 ARG A CA 1
ATOM 2556 C C . ARG A 1 330 ? -18.091 6.842 16.061 1.00 93.06 330 ARG A C 1
ATOM 2558 O O . ARG A 1 330 ? -18.903 6.232 16.743 1.00 93.06 330 ARG A O 1
ATOM 2565 N N . ILE A 1 331 ? -16.793 6.566 16.026 1.00 94.44 331 ILE A N 1
ATOM 2566 C CA . ILE A 1 331 ? -16.119 5.650 16.943 1.00 94.44 331 ILE A CA 1
ATOM 2567 C C . ILE A 1 331 ? -15.018 6.449 17.633 1.00 94.44 331 ILE A C 1
ATOM 2569 O O . ILE A 1 331 ? -14.235 7.124 16.958 1.00 94.44 331 ILE A O 1
ATOM 2573 N N . GLN A 1 332 ? -14.988 6.413 18.960 1.00 90.81 332 GLN A N 1
ATOM 2574 C CA . GLN A 1 332 ? -14.000 7.097 19.788 1.00 90.81 332 GLN A CA 1
ATOM 2575 C C . GLN A 1 332 ? -13.260 6.099 20.662 1.00 90.81 332 GLN A C 1
ATOM 2577 O O . GLN A 1 332 ? -13.775 5.033 20.982 1.00 90.81 332 GLN A O 1
ATOM 2582 N N . LEU A 1 333 ? -12.045 6.469 21.043 1.00 89.19 333 LEU A N 1
ATOM 2583 C CA . LEU A 1 333 ? -11.211 5.692 21.939 1.00 89.19 333 LEU A CA 1
ATOM 2584 C C . LEU A 1 333 ? -11.048 6.471 23.240 1.00 89.19 333 LEU A C 1
ATOM 2586 O O . LEU A 1 333 ? -10.583 7.611 23.225 1.00 89.19 333 LEU A O 1
ATOM 2590 N N . LEU A 1 334 ? -11.483 5.865 24.338 1.00 87.06 334 LEU A N 1
ATOM 2591 C CA . LEU A 1 334 ? -11.451 6.421 25.686 1.00 87.06 334 LEU A CA 1
ATOM 2592 C C . LEU A 1 334 ? -10.375 5.716 26.522 1.00 87.06 334 LEU A C 1
ATOM 2594 O O . LEU A 1 334 ? -9.900 4.645 26.148 1.00 87.06 334 LEU A O 1
ATOM 2598 N N . HIS A 1 335 ? -10.034 6.307 27.672 1.00 80.88 335 HIS A N 1
ATOM 2599 C CA . HIS A 1 335 ? -9.169 5.699 28.697 1.00 80.88 335 HIS A CA 1
ATOM 2600 C C . HIS A 1 335 ? -7.769 5.295 28.200 1.00 80.88 335 HIS A C 1
ATOM 2602 O O . HIS A 1 335 ? -7.219 4.257 28.562 1.00 80.88 335 HIS A O 1
ATOM 2608 N N . ILE A 1 336 ? -7.181 6.163 27.372 1.00 70.06 336 ILE A N 1
ATOM 2609 C CA . ILE A 1 336 ? -5.767 6.108 26.997 1.00 70.06 336 ILE A CA 1
ATOM 2610 C C . ILE A 1 336 ? -5.097 7.349 27.562 1.00 70.06 336 ILE A C 1
ATOM 2612 O O . ILE A 1 336 ? -5.117 8.412 26.941 1.00 70.06 336 ILE A O 1
ATOM 2616 N N . GLY A 1 337 ? -4.566 7.215 28.771 1.00 60.09 337 GLY A N 1
ATOM 2617 C CA . GLY A 1 337 ? -3.760 8.235 29.430 1.00 60.09 337 GLY A CA 1
ATOM 2618 C C . GLY A 1 337 ? -2.294 7.818 29.512 1.00 60.09 337 GLY A C 1
ATOM 2619 O O . GLY A 1 337 ? -1.933 6.684 29.215 1.00 60.09 337 GLY A O 1
ATOM 2620 N N . GLU A 1 338 ? -1.442 8.736 29.961 1.00 49.50 338 GLU A N 1
ATOM 2621 C CA . GLU A 1 338 ? -0.018 8.468 30.218 1.00 49.50 338 GLU A CA 1
ATOM 2622 C C . GLU A 1 338 ? 0.196 7.410 31.322 1.00 49.50 338 GLU A C 1
ATOM 2624 O O . GLU A 1 338 ? 1.195 6.698 31.312 1.00 49.50 338 GLU A O 1
ATOM 2629 N N . PHE A 1 339 ? -0.770 7.271 32.241 1.00 45.38 339 PHE A N 1
ATOM 2630 C CA . PHE A 1 339 ? -0.674 6.423 33.438 1.00 45.38 339 PHE A CA 1
ATOM 2631 C C . PHE A 1 339 ? -1.757 5.338 33.538 1.00 45.38 339 PHE A C 1
ATOM 2633 O O . PHE A 1 339 ? -1.744 4.557 34.486 1.00 45.38 339 PHE A O 1
ATOM 2640 N N . ASP A 1 340 ? -2.695 5.297 32.590 1.00 57.31 340 ASP A N 1
ATOM 2641 C CA . ASP A 1 340 ? -3.779 4.314 32.549 1.00 57.31 340 ASP A CA 1
ATOM 2642 C C . ASP A 1 340 ? -3.985 3.856 31.105 1.00 57.31 340 ASP A C 1
ATOM 2644 O O . ASP A 1 340 ? -4.215 4.667 30.201 1.00 57.31 340 ASP A O 1
ATOM 2648 N N . PHE A 1 341 ? -3.852 2.550 30.899 1.00 68.94 341 PHE A N 1
ATOM 2649 C CA . PHE A 1 341 ? -3.983 1.903 29.604 1.00 68.94 341 PHE A CA 1
ATOM 2650 C C . PHE A 1 341 ? -5.066 0.838 29.703 1.00 68.94 341 PHE A C 1
ATOM 2652 O O . PHE A 1 341 ? -4.800 -0.346 29.908 1.00 68.94 341 PHE A O 1
ATOM 2659 N N . ASN A 1 342 ? -6.307 1.291 29.569 1.00 80.00 342 ASN A N 1
ATOM 2660 C CA . ASN A 1 342 ? -7.482 0.436 29.574 1.00 80.00 342 ASN A CA 1
ATOM 2661 C C . ASN A 1 342 ? -8.449 0.914 28.480 1.00 80.00 342 ASN A C 1
ATOM 2663 O O . ASN A 1 342 ? -9.470 1.529 28.789 1.00 80.00 342 ASN A O 1
ATOM 2667 N N . PRO A 1 343 ? -8.096 0.725 27.195 1.00 85.44 343 PRO A N 1
ATOM 2668 C CA . PRO A 1 343 ? -8.832 1.312 26.086 1.00 85.44 343 PRO A CA 1
ATOM 2669 C C . PRO A 1 343 ? -10.295 0.877 26.104 1.00 85.44 343 PRO A C 1
ATOM 2671 O O . PRO A 1 343 ? -10.597 -0.303 26.235 1.00 85.44 343 PRO A O 1
ATOM 2674 N N . VAL A 1 344 ? -11.204 1.830 25.910 1.00 91.12 344 VAL A N 1
ATOM 2675 C CA . VAL A 1 344 ? -12.625 1.548 25.672 1.00 91.12 344 VAL A CA 1
ATOM 2676 C C . VAL A 1 344 ? -13.020 2.186 24.352 1.00 91.12 344 VAL A C 1
ATOM 2678 O O . VAL A 1 344 ? -12.858 3.394 24.166 1.00 91.12 344 VAL A O 1
ATOM 2681 N N . PHE A 1 345 ? -13.545 1.382 23.434 1.00 93.50 345 PHE A N 1
ATOM 2682 C CA . PHE A 1 345 ? -14.094 1.865 22.176 1.00 93.50 345 PHE A CA 1
ATOM 2683 C C . PHE A 1 345 ? -15.555 2.252 22.391 1.00 93.50 345 PHE A C 1
ATOM 2685 O O . PHE A 1 345 ? -16.366 1.441 22.830 1.00 93.50 345 PHE A O 1
ATOM 2692 N N . GLU A 1 346 ? -15.889 3.503 22.100 1.00 94.75 346 GLU A N 1
ATOM 2693 C CA . GLU A 1 346 ? -17.247 4.030 22.183 1.00 94.75 346 GLU A CA 1
ATOM 2694 C C . GLU A 1 346 ? -17.791 4.261 20.770 1.00 94.75 346 GLU A C 1
ATOM 2696 O O . GLU A 1 346 ? -17.263 5.082 20.014 1.00 94.75 346 GLU A O 1
ATOM 2701 N N . MET A 1 347 ? -18.840 3.527 20.406 1.00 95.94 347 MET A N 1
ATOM 2702 C CA . MET A 1 347 ? -19.523 3.602 19.119 1.00 95.94 347 MET A CA 1
ATOM 2703 C C . MET A 1 347 ? -20.831 4.374 19.286 1.00 95.94 347 MET A C 1
ATOM 2705 O O . MET A 1 347 ? -21.694 3.991 20.073 1.00 95.94 347 MET A O 1
ATOM 2709 N N . ILE A 1 348 ? -20.975 5.472 18.546 1.00 93.25 348 ILE A N 1
ATOM 2710 C CA . ILE A 1 348 ? -22.089 6.416 18.681 1.00 93.25 348 ILE A CA 1
ATOM 2711 C C . ILE A 1 348 ? -22.919 6.397 17.400 1.00 93.25 348 ILE A C 1
ATOM 2713 O O . ILE A 1 348 ? -22.417 6.708 16.311 1.00 93.25 348 ILE A O 1
ATOM 2717 N N . SER A 1 349 ? -24.198 6.072 17.547 1.00 89.88 349 SER A N 1
ATOM 2718 C CA . SER A 1 349 ? -25.217 6.114 16.500 1.00 89.88 349 SER A CA 1
ATOM 2719 C C . SER A 1 349 ? -26.193 7.261 16.758 1.00 89.88 349 SER A C 1
ATOM 2721 O O . SER A 1 349 ? -26.506 7.580 17.902 1.00 89.88 349 SER A O 1
ATOM 2723 N N . GLU A 1 350 ? -26.702 7.874 15.693 1.00 80.69 350 GLU A N 1
ATOM 2724 C CA . GLU A 1 350 ? -27.815 8.824 15.771 1.00 80.69 350 GLU A CA 1
ATOM 2725 C C . GLU A 1 350 ? -28.984 8.277 14.958 1.00 80.69 350 GLU A C 1
ATOM 2727 O O . GLU A 1 350 ? -28.827 7.943 13.782 1.00 80.69 350 GLU A O 1
ATOM 2732 N N . SER A 1 351 ? -30.156 8.197 15.582 1.00 68.81 351 SER A N 1
ATOM 2733 C CA . SER A 1 351 ? -31.405 7.821 14.923 1.00 68.81 351 SER A CA 1
ATOM 2734 C C . SER A 1 351 ? -32.501 8.802 15.339 1.00 68.81 351 SER A C 1
ATOM 2736 O O . SER A 1 351 ? -33.088 8.670 16.413 1.00 68.81 351 SER A O 1
ATOM 2738 N N . GLY A 1 352 ? -32.767 9.808 14.503 1.00 69.75 352 GLY A N 1
ATOM 2739 C CA . GLY A 1 352 ? -33.690 10.894 14.852 1.00 69.75 352 GLY A CA 1
ATOM 2740 C C . GLY A 1 352 ? -33.137 11.769 15.984 1.00 69.75 352 GLY A C 1
ATOM 2741 O O . GLY A 1 352 ? -31.988 12.194 15.910 1.00 69.75 352 GLY A O 1
ATOM 2742 N N . ASP A 1 353 ? -33.940 12.008 17.027 1.00 66.19 353 ASP A N 1
ATOM 2743 C CA . ASP A 1 353 ? -33.585 12.864 18.176 1.00 66.19 353 ASP A CA 1
ATOM 2744 C C . ASP A 1 353 ? -32.835 12.129 19.309 1.00 66.19 353 ASP A C 1
ATOM 2746 O O . ASP A 1 353 ? -32.429 12.750 20.292 1.00 66.19 353 ASP A O 1
ATOM 2750 N N . SER A 1 354 ? -32.638 10.809 19.206 1.00 69.00 354 SER A N 1
ATOM 2751 C CA . SER A 1 354 ? -31.918 10.018 20.211 1.00 69.00 354 SER A CA 1
ATOM 2752 C C . SER A 1 354 ? -30.538 9.592 19.713 1.00 69.00 354 SER A C 1
ATOM 2754 O O . SER A 1 354 ? -30.397 9.079 18.599 1.00 69.00 354 SER A O 1
ATOM 2756 N N . SER A 1 355 ? -29.529 9.755 20.572 1.00 82.62 355 SER A N 1
ATOM 2757 C CA . SER A 1 355 ? -28.209 9.147 20.380 1.00 82.62 355 SER A CA 1
ATOM 2758 C C . SER A 1 3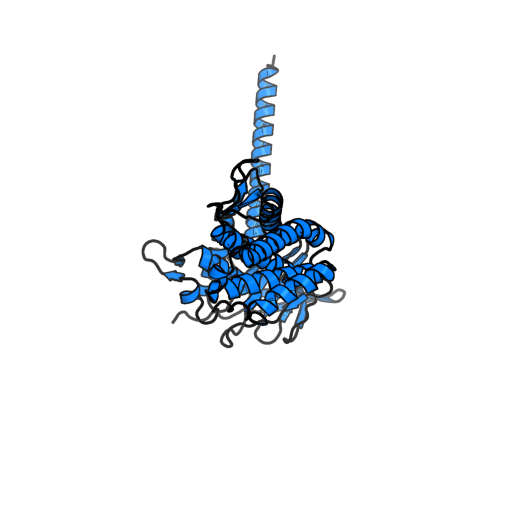55 ? -28.137 7.828 21.144 1.00 82.62 355 SER A C 1
ATOM 2760 O O . SER A 1 355 ? -28.515 7.761 22.314 1.00 82.62 355 SER A O 1
ATOM 2762 N N . GLU A 1 356 ? -27.684 6.778 20.466 1.00 88.25 356 GLU A N 1
ATOM 2763 C CA . GLU A 1 356 ? -27.408 5.476 21.068 1.00 88.25 356 GLU A CA 1
ATOM 2764 C C . GLU A 1 356 ? -25.895 5.286 21.147 1.00 88.25 356 GLU A C 1
ATOM 2766 O O . GLU A 1 356 ? -25.172 5.528 20.176 1.00 88.25 356 GLU A O 1
ATOM 2771 N N . THR A 1 357 ? -25.424 4.842 22.309 1.00 90.69 357 THR A N 1
ATOM 2772 C CA . THR A 1 357 ? -24.003 4.637 22.574 1.00 90.69 357 THR A CA 1
ATOM 2773 C C . THR A 1 357 ? -23.762 3.193 22.979 1.00 90.69 357 THR A C 1
ATOM 2775 O O . THR A 1 357 ? -24.322 2.716 23.965 1.00 90.69 357 THR A O 1
ATOM 2778 N N . VAL A 1 358 ? -22.881 2.517 22.246 1.00 92.38 358 VAL A N 1
ATOM 2779 C CA . VAL A 1 358 ? -22.386 1.173 22.557 1.00 92.38 358 VAL A CA 1
ATOM 2780 C C . VAL A 1 358 ? -20.928 1.290 22.980 1.00 92.38 358 VAL A C 1
ATOM 2782 O O . VAL A 1 358 ? -20.165 2.051 22.387 1.00 92.38 358 VAL A O 1
ATOM 2785 N N . ARG A 1 359 ? -20.527 0.553 24.017 1.00 93.81 359 ARG A N 1
ATOM 2786 C CA . ARG A 1 359 ? -19.139 0.520 24.487 1.00 93.81 359 ARG A CA 1
ATOM 2787 C C . ARG A 1 359 ? -18.593 -0.891 24.404 1.00 93.81 359 ARG A C 1
ATOM 2789 O O . ARG A 1 359 ? -19.241 -1.827 24.861 1.00 93.81 359 ARG A O 1
ATOM 2796 N N . PHE A 1 360 ? -17.389 -1.009 23.866 1.00 93.81 360 PHE A N 1
ATOM 2797 C CA . PHE A 1 360 ? -16.626 -2.242 23.818 1.00 93.81 360 PHE A CA 1
ATOM 2798 C C . PHE A 1 360 ? -15.308 -2.049 24.568 1.00 93.81 360 PHE A C 1
ATOM 2800 O O . PHE A 1 360 ? -14.494 -1.195 24.209 1.00 93.81 360 PHE A O 1
ATOM 2807 N N . GLN A 1 361 ? -15.116 -2.837 25.622 1.00 93.00 361 GLN A N 1
ATOM 2808 C CA . GLN A 1 361 ? -13.867 -2.901 26.368 1.00 93.00 361 GLN A CA 1
ATOM 2809 C C . GLN A 1 361 ? -13.186 -4.238 26.041 1.00 93.00 361 GLN A C 1
ATOM 2811 O O . GLN A 1 361 ? -13.707 -5.283 26.432 1.00 93.00 361 GLN A O 1
ATOM 2816 N N . PRO A 1 362 ? -12.073 -4.230 25.292 1.00 90.31 362 PRO A N 1
ATOM 2817 C CA . PRO A 1 362 ? -11.337 -5.437 24.960 1.00 90.31 362 PRO A CA 1
ATOM 2818 C C . PRO A 1 362 ? -10.525 -5.991 26.133 1.00 90.31 362 PRO A C 1
ATOM 2820 O O . PRO A 1 362 ? -10.069 -5.255 27.007 1.00 90.31 362 PRO A O 1
ATOM 2823 N N . GLU A 1 363 ? -10.224 -7.285 26.057 1.00 87.75 363 GLU A N 1
ATOM 2824 C CA . GLU A 1 363 ? -9.196 -7.934 26.870 1.00 87.75 363 GLU A CA 1
ATOM 2825 C C . GLU A 1 363 ? -7.930 -8.152 26.028 1.00 87.75 363 GLU A C 1
ATOM 2827 O O . GLU A 1 363 ? -7.996 -8.649 24.899 1.00 87.75 363 GLU A O 1
ATOM 2832 N N . PHE A 1 364 ? -6.769 -7.771 26.563 1.00 84.81 364 PHE A N 1
ATOM 2833 C CA . PHE A 1 364 ? -5.476 -8.048 25.932 1.00 84.81 364 PHE A CA 1
ATOM 2834 C C . PHE A 1 364 ? -4.988 -9.446 26.297 1.00 84.81 364 PHE A C 1
ATOM 2836 O O . PHE A 1 364 ? -5.222 -9.938 27.403 1.00 84.81 364 PHE A O 1
ATOM 2843 N N . GLN A 1 365 ? -4.263 -10.072 25.374 1.00 83.56 365 GLN A N 1
ATOM 2844 C CA . GLN A 1 365 ? -3.559 -11.314 25.648 1.00 83.56 365 GLN A CA 1
ATOM 2845 C C . GLN A 1 365 ? -2.503 -11.056 26.722 1.00 83.56 365 GLN A C 1
ATOM 2847 O O . GLN A 1 365 ? -1.718 -10.109 26.633 1.00 83.56 365 GLN A O 1
ATOM 2852 N N . GLN A 1 366 ? -2.495 -11.895 27.755 1.00 72.31 366 GLN A N 1
ATOM 2853 C CA . GLN A 1 366 ? -1.434 -11.858 28.749 1.00 72.31 366 GLN A CA 1
ATOM 2854 C C . GLN A 1 366 ? -0.152 -12.363 28.090 1.00 72.31 366 GLN A C 1
ATOM 2856 O O . GLN A 1 366 ? -0.133 -13.456 27.527 1.00 72.31 366 GLN A O 1
ATOM 2861 N N . SER A 1 367 ? 0.905 -11.556 28.148 1.00 55.41 367 SER A N 1
ATOM 2862 C CA . SER A 1 367 ? 2.252 -11.970 27.760 1.00 55.41 367 SER A CA 1
ATOM 2863 C C . SER A 1 367 ? 2.676 -13.142 28.648 1.00 55.41 367 SER A C 1
ATOM 2865 O O . SER A 1 367 ? 2.896 -12.949 29.846 1.00 55.41 367 SER A O 1
ATOM 2867 N N . SER A 1 368 ? 2.704 -14.345 28.073 1.00 40.44 368 SER A N 1
ATOM 2868 C CA . SER A 1 368 ? 3.143 -15.588 28.719 1.00 40.44 368 SER A CA 1
ATOM 2869 C C . SER A 1 368 ? 4.653 -15.674 28.850 1.00 40.44 368 SER A C 1
ATOM 2871 O O . SER A 1 368 ? 5.321 -15.314 27.853 1.00 40.44 368 SER A O 1
#

pLDDT: mean 86.66, std 12.4, range [40.44, 98.19]

Radius of gyration: 23.6 Å; chains: 1; bounding box: 56×79×60 Å